Protein AF-V4N2A8-F1 (afdb_monomer_lite)

Foldseek 3Di:
DAPLVCLVPVLLCVLVPDPDQEDDLLQLLLPLDLSSLVSSLPGPYDPVRLVVLLVLCLVLVLQSSLLSSLLSCLVHVVAPCQVSNVSSVVSLPDPSNLVLLQQLLLQLQQQLLVCLVVVPCPPHQPLVSSSVSSSVSSVVSSVCSVVVPDQPPSNVVSCVRRVVSSQVVQLVNLVVQVQDHSVCSHSVLVSLLSLLSSLVSLVVGDDDPNSVVSVVVSPPPVSNDPSNQFAGSRCSNPDAAADDPVLVVVLVPLLPDAQALSSCVSVLSPLRHHDDDVVSVVSNLVRCVVNVNDHPPCPDLVRLLCCLQSLLSSCSSNVPPSSLVSSVSNCVVCVVVNVCVVPVVSSVSSNSSNND

Radius of gyration: 21.68 Å; chains: 1; bounding box: 53×40×60 Å

pLDDT: mean 93.33, std 5.62, range [62.53, 98.62]

Sequence (356 aa):
NNIDEYCKVELKEYFDGRIESGVTENDFLLCIHKSISAVVSNGLVDEVSYQSIATRAIETCHPILLISCLEVGILKFRDSSVAIIKKLFECISSPKTLDNLRLFCSMAVFVDGELARLQIFKGVPPFYRRLASFAQSALIVKVGLERGVAFDKVEQWAFQQRGLYFFCQSFVDLIEEPRWLPMYLTAEQFINELYGRANNVCQEANTSEVVEYLKKELMLGSRLNLHSFLPGPLEGNSAPVVVPDEISNLLAKHINGEASFESYKVLMNSAPFWKIGDEYLDRAVSLLESAQHKLAAVNDKDSVYQVLNGLAQVACMTRSKKLAASVTILSRLYRDYIDVDSEPENYLAIGFVAGA

Secondary structure (DSSP, 8-state):
--HHHHIIIIIHHHHHT-SS----HHHHHT-SSHHHHHHHHHS---HHHHHHHHHHHHHHT-HHHHHHHHHHHHHH-TTT-HHHHHHHHHHHTSHHHHHHHHHHHHHHHHHHHHHHHTTTTTTS-HHHHHHHHHHHHHHHHHHHHHTT---TTHHHHHIIIIIHHHHHHHHHHTTT-TT--GGG-SHHHHHHHHHHHHHHHHHHSPP-HHHHHHHHHHHGGG-S-GGGGSPPTT-TTPPPEEPPHHHHHHHHHHTTSSSSHHHHHHHHHHTTTEE--HHHHHHHHHHHHHTTTPPTT--SHHHHHHHHHHHHHHHHHHT-HHHHHHHHHHHHHHTTTTTGGG-HHHHHHHHHHHH-

Structure (mmCIF, N/CA/C/O backbone):
data_AF-V4N2A8-F1
#
_entry.id   AF-V4N2A8-F1
#
loop_
_atom_site.group_PDB
_atom_site.id
_atom_site.type_symbol
_atom_site.label_atom_id
_atom_site.label_alt_id
_atom_site.label_comp_id
_atom_site.label_asym_id
_atom_site.label_entity_id
_atom_site.label_seq_id
_atom_site.pdbx_PDB_ins_code
_atom_site.Cartn_x
_atom_site.Cartn_y
_atom_site.Cartn_z
_atom_site.occupancy
_atom_site.B_iso_or_equiv
_atom_site.auth_seq_id
_atom_site.auth_comp_id
_atom_site.auth_asym_id
_atom_site.auth_atom_id
_atom_site.pdbx_PDB_model_num
ATOM 1 N N . ASN A 1 1 ? -2.929 -18.640 -0.122 1.00 75.25 1 ASN A N 1
ATOM 2 C CA . ASN A 1 1 ? -2.853 -17.808 -1.338 1.00 75.25 1 ASN A CA 1
ATOM 3 C C . ASN A 1 1 ? -2.667 -16.349 -0.964 1.00 75.25 1 ASN A C 1
ATOM 5 O O . ASN A 1 1 ? -3.638 -15.655 -0.680 1.00 75.25 1 ASN A O 1
ATOM 9 N N . ASN A 1 2 ? -1.417 -15.899 -0.923 1.00 87.75 2 ASN A N 1
ATOM 10 C CA . AS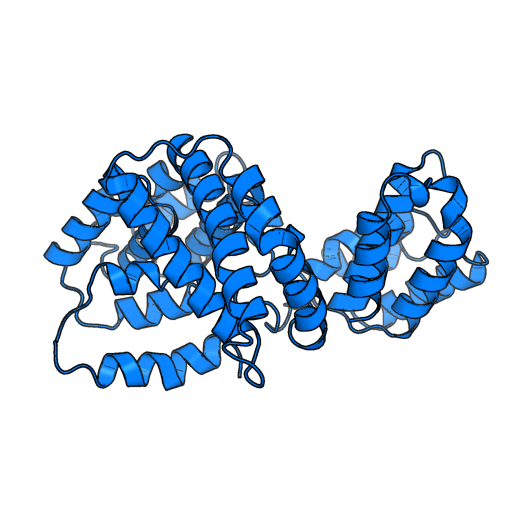N A 1 2 ? -1.047 -14.484 -0.849 1.00 87.75 2 ASN A CA 1
ATOM 11 C C . ASN A 1 2 ? -0.164 -14.119 -2.053 1.00 87.75 2 ASN A C 1
ATOM 13 O O . ASN A 1 2 ? 0.177 -14.992 -2.857 1.00 87.75 2 ASN A O 1
ATOM 17 N N . ILE A 1 3 ? 0.215 -12.844 -2.173 1.00 93.56 3 ILE A N 1
ATOM 18 C CA . ILE A 1 3 ? 1.004 -12.360 -3.311 1.00 93.56 3 ILE A CA 1
ATOM 19 C C . ILE A 1 3 ? 2.343 -13.097 -3.481 1.00 93.56 3 ILE A C 1
ATOM 21 O O . ILE A 1 3 ? 2.761 -13.356 -4.609 1.00 93.56 3 ILE A O 1
ATOM 25 N N . ASP A 1 4 ? 3.002 -13.493 -2.391 1.00 92.06 4 ASP A N 1
ATOM 26 C CA . ASP A 1 4 ? 4.285 -14.199 -2.458 1.00 92.06 4 ASP A CA 1
ATOM 27 C C . ASP A 1 4 ? 4.139 -15.631 -2.974 1.00 92.06 4 ASP A C 1
ATOM 29 O O . ASP A 1 4 ? 4.973 -16.097 -3.752 1.00 92.06 4 ASP A O 1
ATOM 33 N N . GLU A 1 5 ? 3.088 -16.336 -2.557 1.00 92.50 5 GLU A N 1
ATOM 34 C CA . GLU A 1 5 ? 2.758 -17.672 -3.058 1.00 92.50 5 GLU A CA 1
ATOM 35 C C . GLU A 1 5 ? 2.394 -17.625 -4.547 1.00 92.50 5 GLU A C 1
ATOM 37 O O . GLU A 1 5 ? 2.954 -18.386 -5.337 1.00 92.50 5 GLU A O 1
ATOM 42 N N . TYR A 1 6 ? 1.558 -16.657 -4.943 1.00 95.06 6 TYR A N 1
ATOM 43 C CA . TYR A 1 6 ? 1.230 -16.393 -6.346 1.00 95.06 6 TYR A CA 1
ATOM 44 C C . TYR A 1 6 ? 2.487 -16.149 -7.192 1.00 95.06 6 TYR A C 1
ATOM 46 O O . TYR A 1 6 ? 2.644 -16.737 -8.260 1.00 95.06 6 TYR A O 1
ATOM 54 N N . CYS A 1 7 ? 3.424 -15.326 -6.703 1.00 95.00 7 CYS A N 1
ATOM 55 C CA . CYS A 1 7 ? 4.661 -15.034 -7.430 1.00 95.00 7 CYS A CA 1
ATOM 56 C C . CYS A 1 7 ? 5.566 -16.268 -7.577 1.00 95.00 7 CYS A C 1
ATOM 58 O O . CYS A 1 7 ? 6.215 -16.433 -8.608 1.00 95.00 7 CYS A O 1
ATOM 60 N N . LYS A 1 8 ? 5.626 -17.135 -6.558 1.00 93.44 8 LYS A N 1
ATOM 61 C CA . LYS A 1 8 ? 6.488 -18.331 -6.557 1.00 93.44 8 LYS A CA 1
ATOM 62 C C . LYS A 1 8 ? 5.975 -19.455 -7.452 1.00 93.44 8 LYS A C 1
ATOM 64 O O . LYS A 1 8 ? 6.793 -20.250 -7.915 1.00 93.44 8 LYS A O 1
ATOM 69 N N . VAL A 1 9 ? 4.660 -19.532 -7.647 1.00 93.50 9 VAL A N 1
ATOM 70 C CA . VAL A 1 9 ? 3.998 -20.620 -8.374 1.00 93.50 9 VAL A CA 1
ATOM 71 C C . VAL A 1 9 ? 3.406 -20.084 -9.675 1.00 93.50 9 VAL A C 1
ATOM 73 O O . VAL A 1 9 ? 4.054 -20.157 -10.713 1.00 93.50 9 VAL A O 1
ATOM 76 N N . GLU A 1 10 ? 2.227 -19.468 -9.611 1.00 95.00 10 GLU A N 1
ATOM 77 C CA . GLU A 1 10 ? 1.408 -19.126 -10.781 1.00 95.00 10 GLU A CA 1
ATOM 78 C C . GLU A 1 10 ? 2.087 -18.130 -11.727 1.00 95.00 10 GLU A C 1
ATOM 80 O O . GLU A 1 10 ? 2.149 -18.352 -12.936 1.00 95.00 10 GLU A O 1
ATOM 85 N N . LEU A 1 11 ? 2.631 -17.032 -11.192 1.00 93.94 11 LEU A N 1
ATOM 86 C CA . LEU A 1 11 ? 3.272 -16.016 -12.027 1.00 93.94 11 LEU A CA 1
ATOM 87 C C . LEU A 1 11 ? 4.544 -16.558 -12.679 1.00 93.94 11 LEU A C 1
ATOM 89 O O . LEU A 1 11 ? 4.815 -16.278 -13.846 1.00 93.94 11 LEU A O 1
ATOM 93 N N . LYS A 1 12 ? 5.325 -17.332 -11.922 1.00 92.44 12 LYS A N 1
ATOM 94 C CA . LYS A 1 12 ? 6.546 -17.948 -12.428 1.00 92.44 12 LYS A CA 1
ATOM 95 C C . LYS A 1 12 ? 6.229 -18.936 -13.549 1.00 92.44 12 LYS A C 1
ATOM 97 O O . LYS A 1 12 ? 6.832 -18.837 -14.610 1.00 92.44 12 LYS A O 1
ATOM 102 N N . GLU A 1 13 ? 5.253 -19.820 -13.351 1.00 92.50 13 GLU A N 1
ATOM 103 C CA . GLU A 1 13 ? 4.788 -20.758 -14.381 1.00 92.50 13 GLU A CA 1
ATOM 104 C C . GLU A 1 13 ? 4.312 -20.033 -15.643 1.00 92.50 13 GLU A C 1
ATOM 106 O O . GLU A 1 13 ? 4.626 -20.453 -16.757 1.00 92.50 13 GLU A O 1
ATOM 111 N N . TYR A 1 14 ? 3.608 -18.909 -15.485 1.00 90.94 14 TYR A N 1
ATOM 112 C CA . TYR A 1 14 ? 3.185 -18.085 -16.610 1.00 90.94 14 TYR A CA 1
ATOM 113 C C . TYR A 1 14 ? 4.369 -17.535 -17.418 1.00 90.94 14 TYR A C 1
ATOM 115 O O . TYR A 1 14 ? 4.335 -17.600 -18.647 1.00 90.94 14 TYR A O 1
ATOM 123 N N . PHE A 1 15 ? 5.417 -17.021 -16.765 1.00 89.25 15 PHE A N 1
ATOM 124 C CA . PHE A 1 15 ? 6.614 -16.534 -17.462 1.00 89.25 15 PHE A CA 1
ATOM 125 C C . PHE A 1 15 ? 7.446 -17.670 -18.070 1.00 89.25 15 PHE A C 1
ATOM 127 O O . PHE A 1 15 ? 7.874 -17.546 -19.217 1.00 89.25 15 PHE A O 1
ATOM 134 N N . ASP A 1 16 ? 7.625 -18.780 -17.348 1.00 87.00 16 ASP A N 1
ATOM 135 C CA . ASP A 1 16 ? 8.366 -19.960 -17.815 1.00 87.00 16 ASP A CA 1
ATOM 136 C C . ASP A 1 16 ? 7.675 -20.627 -19.024 1.00 87.00 16 ASP A C 1
ATOM 138 O O . ASP A 1 16 ? 8.335 -21.227 -19.872 1.00 87.00 16 ASP A O 1
ATOM 142 N N . GLY A 1 17 ? 6.347 -20.505 -19.129 1.00 85.38 17 GLY A N 1
ATOM 143 C CA . GLY A 1 17 ? 5.536 -21.055 -20.216 1.00 85.38 17 GLY A CA 1
ATOM 144 C C . GLY A 1 17 ? 5.421 -20.182 -21.474 1.00 85.38 17 GLY A C 1
ATOM 145 O O . GLY A 1 17 ? 4.757 -20.593 -22.431 1.00 85.38 17 GLY A O 1
ATOM 146 N N . ARG A 1 18 ? 6.015 -18.980 -21.510 1.00 85.00 18 ARG A N 1
ATOM 147 C CA . ARG A 1 18 ? 5.926 -18.093 -22.684 1.00 85.00 18 ARG A CA 1
ATOM 148 C C . ARG A 1 18 ? 6.747 -18.629 -23.857 1.00 85.00 18 ARG A C 1
ATOM 150 O O . ARG A 1 18 ? 7.919 -18.958 -23.726 1.00 85.00 18 ARG A O 1
ATOM 157 N N . ILE A 1 19 ? 6.120 -18.649 -25.035 1.00 70.88 19 ILE A N 1
ATOM 158 C CA . ILE A 1 19 ? 6.769 -19.037 -26.299 1.00 70.88 19 ILE A CA 1
ATOM 159 C C . ILE A 1 19 ? 7.791 -17.972 -26.730 1.00 70.88 19 ILE A C 1
ATOM 161 O O . ILE A 1 19 ? 8.849 -18.303 -27.262 1.00 70.88 19 ILE A O 1
ATOM 165 N N . GLU A 1 20 ? 7.481 -16.694 -26.500 1.00 71.75 20 GLU A N 1
ATOM 166 C CA . GLU A 1 20 ? 8.387 -15.582 -26.781 1.00 71.75 20 GLU A CA 1
ATOM 167 C C . GLU A 1 20 ? 9.389 -15.406 -25.636 1.00 71.75 20 GLU A C 1
ATOM 169 O O . GLU A 1 20 ? 9.024 -15.146 -24.489 1.00 71.75 20 GLU A O 1
ATOM 174 N N . SER A 1 21 ? 10.672 -15.536 -25.964 1.00 62.53 21 SER A N 1
ATOM 175 C CA . SER A 1 21 ? 11.780 -15.374 -25.030 1.00 62.53 21 SER A CA 1
ATOM 176 C C . SER A 1 21 ? 12.120 -13.890 -24.867 1.00 62.53 21 SER A C 1
ATOM 178 O O . SER A 1 21 ? 13.055 -13.390 -25.491 1.00 62.53 21 SER A O 1
ATOM 180 N N . GLY A 1 22 ? 11.340 -13.159 -24.077 1.00 73.50 22 GLY A N 1
ATOM 181 C CA . GLY A 1 22 ? 11.624 -11.755 -23.806 1.00 73.50 22 GLY A CA 1
ATOM 182 C C . GLY A 1 22 ? 10.676 -11.139 -22.792 1.00 73.50 22 GLY A C 1
ATOM 183 O O . GLY A 1 22 ? 9.508 -11.513 -22.693 1.00 73.50 22 GLY A O 1
ATOM 184 N N . VAL A 1 23 ? 11.199 -10.179 -22.037 1.00 82.06 23 VAL A N 1
ATOM 185 C CA . VAL A 1 23 ? 10.396 -9.329 -21.162 1.00 82.06 23 VAL A CA 1
ATOM 186 C C . VAL A 1 23 ? 10.053 -8.048 -21.909 1.00 82.06 23 VAL A C 1
ATOM 188 O O . VAL A 1 23 ? 10.912 -7.392 -22.494 1.00 82.06 23 VAL A O 1
ATOM 191 N N . THR A 1 24 ? 8.778 -7.696 -21.883 1.00 90.19 24 THR A N 1
ATOM 192 C CA . THR A 1 24 ? 8.228 -6.492 -22.497 1.00 90.19 24 THR A CA 1
ATOM 193 C C . THR A 1 24 ? 8.027 -5.404 -21.451 1.00 90.19 24 THR A C 1
ATOM 195 O O . THR A 1 24 ? 7.947 -5.663 -20.255 1.00 90.19 24 THR A O 1
ATOM 198 N N . GLU A 1 25 ? 7.845 -4.165 -21.893 1.00 93.19 25 GLU A N 1
ATOM 199 C CA . GLU A 1 25 ? 7.464 -3.067 -20.999 1.00 93.19 25 GLU A CA 1
ATOM 200 C C . GLU A 1 25 ? 6.156 -3.338 -20.232 1.00 93.19 25 GLU A C 1
ATOM 202 O O . GLU A 1 25 ? 6.013 -2.906 -19.091 1.00 93.19 25 GLU A O 1
ATOM 207 N N . ASN A 1 26 ? 5.218 -4.102 -20.808 1.00 93.44 26 ASN A N 1
ATOM 208 C CA . ASN A 1 26 ? 3.985 -4.478 -20.112 1.00 93.44 26 ASN A CA 1
ATOM 209 C C . ASN A 1 26 ? 4.264 -5.349 -18.882 1.00 93.44 26 ASN A C 1
ATOM 211 O O . ASN A 1 26 ? 3.543 -5.247 -17.896 1.00 93.44 26 ASN A O 1
ATOM 215 N N . ASP A 1 27 ? 5.326 -6.152 -18.905 1.00 94.75 27 ASP A N 1
ATOM 216 C CA . ASP A 1 27 ? 5.718 -6.964 -17.754 1.00 94.75 27 ASP A CA 1
ATOM 217 C C . ASP A 1 27 ? 6.227 -6.091 -16.602 1.00 94.75 27 ASP A C 1
ATOM 219 O O . ASP A 1 27 ? 5.959 -6.384 -15.442 1.00 94.75 27 ASP A O 1
ATOM 223 N N . PHE A 1 28 ? 6.874 -4.964 -16.915 1.00 97.44 28 PHE A N 1
ATOM 224 C CA . PHE A 1 28 ? 7.266 -3.959 -15.925 1.00 97.44 28 PHE A CA 1
ATOM 225 C C . PHE A 1 28 ? 6.051 -3.205 -15.358 1.00 97.44 28 PHE A C 1
ATOM 227 O O . PHE A 1 28 ? 6.035 -2.864 -14.178 1.00 97.44 28 PHE A O 1
ATOM 234 N N . LEU A 1 29 ? 4.993 -2.991 -16.149 1.00 97.31 29 LEU A N 1
ATOM 235 C CA . LEU A 1 29 ? 3.741 -2.395 -15.654 1.00 97.31 29 LEU A CA 1
ATOM 236 C C . LEU A 1 29 ? 2.993 -3.301 -14.661 1.00 97.31 29 LEU A C 1
ATOM 238 O O . LEU A 1 29 ? 2.232 -2.794 -13.839 1.00 97.31 29 LEU A O 1
ATOM 242 N N . LEU A 1 30 ? 3.221 -4.620 -14.702 1.00 95.75 30 LEU A N 1
ATOM 243 C CA . LEU A 1 30 ? 2.662 -5.570 -13.732 1.00 95.75 30 LEU A CA 1
ATOM 244 C C . LEU A 1 30 ? 3.343 -5.494 -12.359 1.00 95.75 30 LEU A C 1
ATOM 246 O O . LEU A 1 30 ? 2.788 -5.998 -11.383 1.00 95.75 30 LEU A O 1
ATOM 250 N N . CYS A 1 31 ? 4.524 -4.877 -12.259 1.00 96.88 31 CYS A N 1
ATOM 251 C CA . CYS A 1 31 ? 5.350 -4.827 -11.052 1.00 96.88 31 CYS A CA 1
ATOM 252 C C . CYS A 1 31 ? 4.796 -3.875 -9.976 1.00 96.88 31 CYS A C 1
ATOM 254 O O . CYS A 1 31 ? 5.445 -2.916 -9.553 1.00 96.88 31 CYS A O 1
ATOM 256 N N . ILE A 1 32 ? 3.591 -4.155 -9.488 1.00 95.62 32 ILE A N 1
ATOM 257 C CA . ILE A 1 32 ? 2.938 -3.439 -8.382 1.00 95.62 32 ILE A CA 1
ATOM 258 C C . ILE A 1 32 ? 3.508 -3.863 -7.018 1.00 95.62 32 ILE A C 1
ATOM 260 O O . ILE A 1 32 ? 3.368 -3.133 -6.045 1.00 95.62 32 ILE A O 1
ATOM 264 N N . HIS A 1 33 ? 4.222 -4.989 -6.959 1.00 96.25 33 HIS A N 1
ATOM 265 C CA . HIS A 1 33 ? 4.858 -5.517 -5.753 1.00 96.25 33 HIS A CA 1
ATOM 266 C C . HIS A 1 33 ? 6.267 -6.048 -6.056 1.00 96.25 33 HIS A C 1
ATOM 268 O O . HIS A 1 33 ? 6.509 -6.575 -7.146 1.00 96.25 33 HIS A O 1
ATOM 274 N N . LYS A 1 34 ? 7.186 -5.967 -5.083 1.00 94.38 34 LYS A N 1
ATOM 275 C CA . LYS A 1 34 ? 8.601 -6.347 -5.261 1.00 94.38 34 LYS A CA 1
ATOM 276 C C . LYS A 1 34 ? 8.794 -7.795 -5.729 1.00 94.38 34 LYS A C 1
ATOM 278 O O . LYS A 1 34 ? 9.659 -8.066 -6.559 1.00 94.38 34 LYS A O 1
ATOM 283 N N . SER A 1 35 ? 7.958 -8.725 -5.255 1.00 95.38 35 SER A N 1
ATOM 284 C CA . SER A 1 35 ? 8.048 -10.143 -5.640 1.00 95.38 35 SER A CA 1
ATOM 285 C C . SER A 1 35 ? 7.729 -10.356 -7.126 1.00 95.38 35 SER A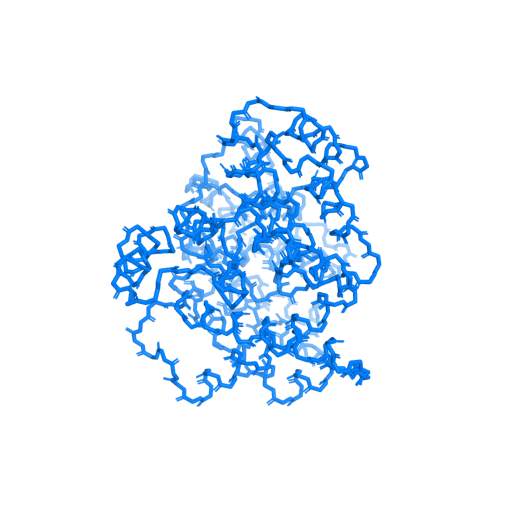 C 1
ATOM 287 O O . SER A 1 35 ? 8.282 -11.266 -7.737 1.00 95.38 35 SER A O 1
ATOM 289 N N . ILE A 1 36 ? 6.913 -9.487 -7.736 1.00 96.94 36 ILE A N 1
ATOM 290 C CA . ILE A 1 36 ? 6.647 -9.511 -9.183 1.00 96.94 36 ILE A CA 1
ATOM 291 C C . ILE A 1 36 ? 7.898 -9.055 -9.937 1.00 96.94 36 ILE A C 1
ATOM 293 O O . ILE A 1 36 ? 8.338 -9.743 -10.856 1.00 96.94 36 ILE A O 1
ATOM 297 N N . SER A 1 37 ? 8.531 -7.960 -9.503 1.00 96.31 37 SER A N 1
ATOM 298 C CA . SER A 1 37 ? 9.797 -7.487 -10.080 1.00 96.31 37 SER A CA 1
ATOM 299 C C . SER A 1 37 ? 10.903 -8.532 -10.000 1.00 96.31 37 SER A C 1
ATOM 301 O O . SER A 1 37 ? 11.670 -8.681 -10.948 1.00 96.31 37 SER A O 1
ATOM 303 N N . ALA A 1 38 ? 10.964 -9.301 -8.910 1.00 95.25 38 ALA A N 1
ATOM 304 C CA . ALA A 1 38 ? 11.901 -10.410 -8.780 1.00 95.25 38 ALA A CA 1
ATOM 305 C C . ALA A 1 38 ? 11.664 -11.487 -9.853 1.00 95.25 38 ALA A C 1
ATOM 307 O O . ALA A 1 38 ? 12.613 -11.888 -10.530 1.00 95.25 38 ALA A O 1
ATOM 308 N N . VAL A 1 39 ? 10.410 -11.906 -10.072 1.00 94.94 39 VAL A N 1
ATOM 309 C CA . VAL A 1 39 ? 10.059 -12.864 -11.138 1.00 94.94 39 VAL A CA 1
ATOM 310 C C . VAL A 1 39 ? 10.424 -12.305 -12.515 1.00 94.94 39 VAL A C 1
ATOM 312 O O . VAL A 1 39 ? 11.103 -12.982 -13.284 1.00 94.94 39 VAL A O 1
ATOM 315 N N . VAL A 1 40 ? 10.066 -11.049 -12.795 1.00 94.31 40 VAL A N 1
ATOM 316 C CA . VAL A 1 40 ? 10.398 -10.370 -14.058 1.00 94.31 40 VAL A CA 1
ATOM 317 C C . VAL A 1 40 ? 11.916 -10.291 -14.273 1.00 94.31 40 VAL A C 1
ATOM 319 O O . VAL A 1 40 ? 12.397 -10.561 -15.372 1.00 94.31 40 VAL A O 1
ATOM 322 N N . SER A 1 41 ? 12.694 -9.992 -13.229 1.00 93.00 41 SER A N 1
ATOM 323 C CA . SER A 1 41 ? 14.159 -9.884 -13.315 1.00 93.00 41 SER A CA 1
ATOM 324 C C . SER A 1 41 ? 14.847 -11.219 -13.633 1.00 93.00 41 SER A C 1
ATOM 326 O O . SER A 1 41 ? 15.846 -11.243 -14.358 1.00 93.00 41 SER A O 1
ATOM 328 N N . ASN A 1 42 ? 14.278 -12.329 -13.151 1.00 89.69 42 ASN A N 1
ATOM 329 C CA . ASN A 1 42 ? 14.765 -13.680 -13.431 1.00 89.69 42 ASN A CA 1
ATOM 330 C C . ASN A 1 42 ? 14.496 -14.114 -14.879 1.00 89.69 42 ASN A C 1
ATOM 332 O O . ASN A 1 42 ? 15.169 -15.015 -15.378 1.00 89.69 42 ASN A O 1
ATOM 336 N N . GLY A 1 43 ? 13.547 -13.468 -15.563 1.00 83.31 43 GLY A N 1
ATOM 337 C CA . GLY A 1 43 ? 13.282 -13.695 -16.978 1.00 83.31 43 GLY A CA 1
ATOM 338 C C . GLY A 1 43 ? 14.435 -13.253 -17.888 1.00 83.31 43 GLY A C 1
ATOM 339 O O . GLY A 1 43 ? 15.425 -12.642 -17.465 1.00 83.31 43 GLY A O 1
ATOM 340 N N . LEU A 1 44 ? 14.295 -13.527 -19.187 1.00 80.38 44 LEU A N 1
ATOM 341 C CA . LEU A 1 44 ? 15.236 -13.088 -20.224 1.00 80.38 44 LEU A CA 1
ATOM 342 C C . LEU A 1 44 ? 15.067 -11.588 -20.521 1.00 80.38 44 LEU A C 1
ATOM 344 O O . LEU A 1 44 ? 14.523 -11.183 -21.542 1.00 80.38 44 LEU A O 1
ATOM 348 N N . VAL A 1 45 ? 15.527 -10.765 -19.580 1.00 84.56 45 VAL A N 1
ATOM 349 C CA . VAL A 1 45 ? 15.728 -9.318 -19.743 1.00 84.56 45 VAL A CA 1
ATOM 350 C C . VAL A 1 45 ? 17.172 -9.087 -20.178 1.00 84.56 45 VAL A C 1
ATOM 352 O O . VAL A 1 45 ? 18.076 -9.344 -19.375 1.00 84.56 45 VAL A O 1
ATOM 355 N N . ASP A 1 46 ? 17.402 -8.627 -21.405 1.00 90.50 46 ASP A N 1
ATOM 356 C CA . ASP A 1 46 ? 18.712 -8.134 -21.833 1.00 90.50 46 ASP A CA 1
ATOM 357 C C . ASP A 1 46 ? 18.903 -6.660 -21.435 1.00 90.50 46 ASP A C 1
ATOM 359 O O . ASP A 1 46 ? 17.941 -5.911 -21.241 1.00 90.50 46 ASP A O 1
ATOM 363 N N . GLU A 1 47 ? 20.159 -6.242 -21.283 1.00 94.50 47 GLU A N 1
ATOM 364 C CA . GLU A 1 47 ? 20.481 -4.905 -20.780 1.00 94.50 47 GLU A CA 1
ATOM 365 C C . GLU A 1 47 ? 20.065 -3.784 -21.746 1.00 94.50 47 GLU A C 1
ATOM 367 O O . GLU A 1 47 ? 19.689 -2.705 -21.293 1.00 94.50 47 GLU A O 1
ATOM 372 N N . VAL A 1 48 ? 20.065 -4.031 -23.060 1.00 94.25 48 VAL A N 1
ATOM 373 C CA . VAL A 1 48 ? 19.675 -3.026 -24.062 1.00 94.25 48 VAL A CA 1
ATOM 374 C C . VAL A 1 48 ? 18.176 -2.751 -23.968 1.00 94.25 48 VAL A C 1
ATOM 376 O O . VAL A 1 48 ? 17.763 -1.590 -23.884 1.00 94.25 48 VAL A O 1
ATOM 379 N N . SER A 1 49 ? 17.361 -3.805 -23.907 1.00 93.25 49 SER A N 1
ATOM 380 C CA . SER A 1 49 ? 15.916 -3.691 -23.695 1.00 93.25 49 SER A CA 1
ATOM 381 C C . SER A 1 49 ? 15.602 -3.020 -22.358 1.00 93.25 49 SER A C 1
ATOM 383 O O . SER A 1 49 ? 14.786 -2.098 -22.312 1.00 93.25 49 SER A O 1
ATOM 385 N N . TYR A 1 50 ? 16.295 -3.406 -21.280 1.00 96.62 50 TYR A N 1
ATOM 386 C CA . TYR A 1 50 ? 16.161 -2.753 -19.976 1.00 96.62 50 TYR A CA 1
ATOM 387 C C . TYR A 1 50 ? 16.467 -1.250 -20.046 1.00 96.62 50 TYR A C 1
ATOM 389 O O . TYR A 1 50 ? 15.656 -0.442 -19.597 1.00 96.62 50 TYR A O 1
ATOM 397 N N . GLN A 1 51 ? 17.598 -0.856 -20.639 1.00 97.19 51 GLN A N 1
ATOM 398 C CA . GLN A 1 51 ? 17.979 0.553 -20.757 1.00 97.19 51 GLN A CA 1
ATOM 399 C C . GLN A 1 51 ? 16.989 1.355 -21.607 1.00 97.19 51 GLN A C 1
ATOM 401 O O . GLN A 1 51 ? 16.723 2.519 -21.297 1.00 97.19 51 GLN A O 1
ATOM 406 N N . SER A 1 52 ? 16.401 0.743 -22.640 1.00 96.50 52 SER A N 1
ATOM 407 C CA . SER A 1 52 ? 15.351 1.370 -23.446 1.00 96.50 52 SER A CA 1
ATOM 408 C C . SER A 1 52 ? 14.093 1.653 -22.618 1.00 96.50 52 SER A C 1
ATOM 410 O O . SER A 1 52 ? 13.601 2.785 -22.614 1.00 96.50 52 SER A O 1
ATOM 412 N N . ILE A 1 53 ? 13.615 0.663 -21.857 1.00 97.00 53 ILE A N 1
ATOM 413 C CA . ILE A 1 53 ? 12.433 0.805 -20.992 1.00 97.00 53 ILE A CA 1
ATOM 414 C C . ILE A 1 53 ? 12.707 1.816 -19.870 1.00 97.00 53 ILE A C 1
ATOM 416 O O . ILE A 1 53 ? 11.892 2.704 -19.620 1.00 97.00 53 ILE A O 1
ATOM 420 N N . ALA A 1 54 ? 13.876 1.741 -19.231 1.00 98.12 54 ALA A N 1
ATOM 421 C CA . ALA A 1 54 ? 14.276 2.661 -18.171 1.00 98.12 54 ALA A CA 1
ATOM 422 C C . ALA A 1 54 ? 14.386 4.111 -18.673 1.00 98.12 54 ALA A C 1
ATOM 424 O O . ALA A 1 54 ? 13.928 5.031 -17.994 1.00 98.12 54 ALA A O 1
ATOM 425 N N . THR A 1 55 ? 14.918 4.326 -19.881 1.00 97.94 55 THR A N 1
ATOM 426 C CA . THR A 1 55 ? 14.942 5.652 -20.519 1.00 97.94 55 THR A CA 1
ATOM 427 C C . THR A 1 55 ? 13.526 6.193 -20.699 1.00 97.94 55 THR A C 1
ATOM 429 O O . THR A 1 55 ? 13.242 7.319 -20.291 1.00 97.94 55 THR A O 1
ATOM 432 N N . ARG A 1 56 ? 12.596 5.372 -21.204 1.00 96.56 56 ARG A N 1
ATOM 433 C CA . ARG A 1 56 ? 11.196 5.788 -21.354 1.00 96.56 56 ARG A CA 1
ATOM 434 C C . ARG A 1 56 ? 10.526 6.077 -20.010 1.00 96.56 56 ARG A C 1
ATOM 436 O O . ARG A 1 56 ? 9.769 7.044 -19.896 1.00 96.56 56 ARG A O 1
ATOM 443 N N . ALA A 1 57 ? 10.810 5.279 -18.981 1.00 97.62 57 ALA A N 1
ATOM 444 C CA . ALA A 1 57 ? 10.311 5.506 -17.626 1.00 97.62 57 ALA A CA 1
ATOM 445 C C . ALA A 1 57 ? 10.754 6.878 -17.087 1.00 97.62 57 ALA A C 1
ATOM 447 O O . ALA A 1 57 ? 9.940 7.608 -16.523 1.00 97.62 57 ALA A O 1
ATOM 448 N N . ILE A 1 58 ? 12.016 7.253 -17.321 1.00 98.19 58 ILE A N 1
ATOM 449 C CA . ILE A 1 58 ? 12.589 8.556 -16.951 1.00 98.19 58 ILE A CA 1
ATOM 450 C C . ILE A 1 58 ? 11.909 9.697 -17.722 1.00 98.19 58 ILE A C 1
ATOM 452 O O . ILE A 1 58 ? 11.455 10.664 -17.110 1.00 98.19 58 ILE A O 1
ATOM 456 N N . GLU A 1 59 ? 11.790 9.586 -19.047 1.00 96.31 59 GLU A N 1
ATOM 457 C CA . GLU A 1 59 ? 11.190 10.620 -19.908 1.00 96.31 59 GLU A CA 1
ATOM 458 C C . GLU A 1 59 ? 9.725 10.904 -19.542 1.00 96.31 59 GLU A C 1
ATOM 460 O O . GLU A 1 59 ? 9.291 12.056 -19.390 1.00 96.31 59 GLU A O 1
ATOM 465 N N . THR A 1 60 ? 8.951 9.837 -19.354 1.00 95.75 60 THR A N 1
ATOM 466 C CA . THR A 1 60 ? 7.524 9.921 -19.019 1.00 95.75 60 THR A CA 1
ATOM 467 C C . THR A 1 60 ? 7.287 10.225 -17.541 1.00 95.75 60 THR A C 1
ATOM 469 O O . THR A 1 60 ? 6.245 10.787 -17.204 1.00 95.75 60 THR A O 1
ATOM 472 N N . CYS A 1 61 ? 8.257 9.925 -16.670 1.00 97.06 61 CYS A N 1
ATOM 473 C CA . CYS A 1 61 ? 8.098 9.884 -15.214 1.00 97.06 61 CYS A CA 1
ATOM 474 C C . CYS A 1 61 ? 6.931 8.973 -14.791 1.00 97.06 61 CYS A C 1
ATOM 476 O O . CYS A 1 61 ? 6.156 9.306 -13.892 1.00 97.06 61 CYS A O 1
ATOM 478 N N . HIS A 1 62 ? 6.753 7.844 -15.483 1.00 97.56 62 HIS A N 1
ATOM 479 C CA . HIS A 1 62 ? 5.684 6.900 -15.180 1.00 97.56 62 HIS A CA 1
ATOM 480 C C . HIS A 1 62 ? 5.985 6.165 -13.862 1.00 97.56 62 HIS A C 1
ATOM 482 O O . HIS A 1 62 ? 6.936 5.384 -13.816 1.00 97.56 62 HIS A O 1
ATOM 488 N N . PRO A 1 63 ? 5.162 6.306 -12.807 1.00 97.31 63 PRO A N 1
ATOM 489 C CA . PRO A 1 63 ? 5.529 5.876 -11.456 1.00 97.31 63 PRO A CA 1
ATOM 490 C C . PRO A 1 63 ? 5.812 4.375 -11.338 1.00 97.31 63 PRO A C 1
ATOM 492 O O . PRO A 1 63 ? 6.827 3.995 -10.762 1.00 97.31 63 PRO A O 1
ATOM 495 N N . ILE A 1 64 ? 4.967 3.524 -11.938 1.00 98.19 64 ILE A N 1
ATOM 496 C CA . ILE A 1 64 ? 5.170 2.066 -11.890 1.00 98.19 64 ILE A CA 1
ATOM 497 C C . ILE A 1 64 ? 6.417 1.641 -12.669 1.00 98.19 64 ILE A C 1
ATOM 499 O O . ILE A 1 64 ? 7.251 0.939 -12.111 1.00 98.19 64 ILE A O 1
ATOM 503 N N . LEU A 1 65 ? 6.604 2.131 -13.902 1.00 98.25 65 LEU A N 1
ATOM 504 C CA . LEU A 1 65 ? 7.823 1.868 -14.670 1.00 98.25 65 LEU A CA 1
ATOM 505 C C . LEU A 1 65 ? 9.092 2.331 -13.943 1.00 98.25 65 LEU A C 1
ATOM 507 O O . LEU A 1 65 ? 10.084 1.606 -13.957 1.00 98.25 65 LEU A O 1
ATOM 511 N N . LEU A 1 66 ? 9.071 3.502 -13.294 1.00 98.62 66 LEU A N 1
ATOM 512 C CA . LEU A 1 66 ? 10.214 4.014 -12.533 1.00 98.62 66 LEU A CA 1
ATOM 513 C C . LEU A 1 66 ? 10.635 3.036 -11.430 1.00 98.62 66 LEU A C 1
ATOM 515 O O . LEU A 1 66 ? 11.797 2.627 -11.397 1.00 98.62 66 LEU A O 1
ATOM 519 N N . ILE A 1 67 ? 9.702 2.627 -10.560 1.00 98.50 67 ILE A N 1
ATOM 520 C CA . ILE A 1 67 ? 10.028 1.710 -9.459 1.00 98.50 67 ILE A CA 1
ATOM 521 C C . ILE A 1 67 ? 10.371 0.308 -9.965 1.00 98.50 67 ILE A C 1
ATOM 523 O O . ILE A 1 67 ? 11.328 -0.293 -9.485 1.00 98.50 67 ILE A O 1
ATOM 527 N N . SER A 1 68 ? 9.667 -0.194 -10.984 1.00 98.25 68 SER A N 1
ATOM 528 C CA . SER A 1 68 ? 9.930 -1.524 -11.535 1.00 98.25 68 SER A CA 1
ATOM 529 C C . SER A 1 68 ? 11.298 -1.597 -12.207 1.00 98.25 68 SER A C 1
ATOM 531 O O . SER A 1 68 ? 12.022 -2.573 -12.033 1.00 98.25 68 SER A O 1
ATOM 533 N N . CYS A 1 69 ? 11.686 -0.551 -12.950 1.00 98.50 69 CYS A N 1
ATOM 534 C CA . CYS A 1 69 ? 13.009 -0.484 -13.562 1.00 98.50 69 CYS A CA 1
ATOM 535 C C . CYS A 1 69 ? 14.090 -0.346 -12.494 1.00 98.50 69 CYS A C 1
ATOM 537 O O . CYS A 1 69 ? 15.136 -0.972 -12.618 1.00 98.50 69 CYS A O 1
ATOM 539 N N . LEU A 1 70 ? 13.842 0.418 -11.428 1.00 98.56 70 LEU A N 1
ATOM 540 C CA . LEU A 1 70 ? 14.787 0.527 -10.322 1.00 98.56 70 LEU A CA 1
ATOM 541 C C . LEU A 1 70 ? 15.018 -0.833 -9.654 1.00 98.56 70 LEU A C 1
ATOM 543 O O . LEU A 1 70 ? 16.164 -1.242 -9.494 1.00 98.56 70 LEU A O 1
ATOM 547 N N . GLU A 1 71 ? 13.953 -1.557 -9.312 1.00 98.38 71 GLU A N 1
ATOM 548 C CA . GLU A 1 71 ? 14.059 -2.871 -8.671 1.00 98.38 71 GLU A CA 1
ATOM 549 C C . GLU A 1 71 ? 14.753 -3.895 -9.578 1.00 98.38 71 GLU A C 1
ATOM 551 O O . GLU A 1 71 ? 15.730 -4.517 -9.163 1.00 98.38 71 GLU A O 1
ATOM 556 N N . VAL A 1 72 ? 14.317 -4.031 -10.836 1.00 97.75 72 VAL A N 1
ATOM 557 C CA . VAL A 1 72 ? 14.952 -4.944 -11.805 1.00 97.75 72 VAL A CA 1
ATOM 558 C C . VAL A 1 72 ? 16.411 -4.550 -12.055 1.00 97.75 72 VAL A C 1
ATOM 560 O O . VAL A 1 72 ? 17.285 -5.417 -12.120 1.00 97.75 72 VAL A O 1
ATOM 563 N N . GLY A 1 73 ? 16.697 -3.250 -12.140 1.00 97.75 73 GLY A N 1
ATOM 564 C CA . GLY A 1 73 ? 18.040 -2.705 -12.283 1.00 97.75 73 GLY A CA 1
ATOM 565 C C . GLY A 1 73 ? 18.952 -3.089 -11.122 1.00 97.75 73 GLY A C 1
ATOM 566 O O . GLY A 1 73 ? 20.058 -3.563 -11.356 1.00 97.75 73 GLY A O 1
ATOM 567 N N . ILE A 1 74 ? 18.489 -2.964 -9.877 1.00 98.00 74 ILE A N 1
ATOM 568 C CA . ILE A 1 74 ? 19.259 -3.374 -8.694 1.00 98.00 74 ILE A CA 1
ATOM 569 C C . ILE A 1 74 ? 19.462 -4.894 -8.646 1.00 98.00 74 ILE A C 1
ATOM 571 O O . ILE A 1 74 ? 20.561 -5.366 -8.341 1.00 98.00 74 ILE A O 1
ATOM 575 N N . LEU A 1 75 ? 18.435 -5.673 -8.985 1.00 96.31 75 LEU A N 1
ATOM 576 C CA . LEU A 1 75 ? 18.519 -7.132 -8.954 1.00 96.31 75 LEU A CA 1
ATOM 577 C C . LEU A 1 75 ? 19.478 -7.681 -10.022 1.00 96.31 75 LEU A C 1
ATOM 579 O O . LEU A 1 75 ? 20.239 -8.609 -9.736 1.00 96.31 75 LEU A O 1
ATOM 583 N N . LYS A 1 76 ? 19.491 -7.092 -11.226 1.00 95.25 76 LYS A N 1
ATOM 584 C CA . LYS A 1 76 ? 20.164 -7.677 -12.397 1.00 95.25 76 LYS A CA 1
ATOM 585 C C . LYS A 1 76 ? 21.327 -6.866 -12.970 1.00 95.25 76 LYS A C 1
ATOM 587 O O . LYS A 1 76 ? 22.303 -7.458 -13.418 1.00 95.25 76 LYS A O 1
ATOM 592 N N . PHE A 1 77 ? 21.251 -5.537 -12.941 1.00 96.81 77 PHE A N 1
ATOM 593 C CA . PHE A 1 77 ? 22.159 -4.632 -13.666 1.00 96.81 77 PHE A CA 1
ATOM 594 C C . PHE A 1 77 ? 22.858 -3.606 -12.758 1.00 96.81 77 PHE A C 1
ATOM 596 O O . PHE A 1 77 ? 23.310 -2.559 -13.223 1.00 96.81 77 PHE A O 1
ATOM 603 N N . ARG A 1 78 ? 22.959 -3.884 -11.451 1.00 95.94 78 ARG A N 1
ATOM 604 C CA . ARG A 1 78 ? 23.493 -2.940 -10.448 1.00 95.94 78 ARG A CA 1
ATOM 605 C C . ARG A 1 78 ? 24.918 -2.463 -10.729 1.00 95.94 78 ARG A C 1
ATOM 607 O O . ARG A 1 78 ? 25.263 -1.362 -10.317 1.00 95.94 78 ARG A O 1
ATOM 614 N N . ASP A 1 79 ? 25.723 -3.280 -11.406 1.00 96.12 79 ASP A N 1
ATOM 615 C CA . ASP A 1 79 ? 27.132 -2.986 -11.685 1.00 96.12 79 ASP A CA 1
ATOM 616 C C . ASP A 1 79 ? 27.331 -2.376 -13.086 1.00 96.12 79 ASP A C 1
ATOM 618 O O . ASP A 1 79 ? 28.244 -1.582 -13.292 1.00 96.12 79 ASP A O 1
ATOM 622 N N . SER A 1 80 ? 26.461 -2.700 -14.047 1.00 96.56 80 SER A N 1
ATOM 623 C CA . SER A 1 80 ? 26.590 -2.291 -15.454 1.00 96.56 80 SER A CA 1
ATOM 624 C C . SER A 1 80 ? 25.747 -1.060 -15.820 1.00 96.56 80 SER A C 1
ATOM 626 O O . SER A 1 80 ? 26.120 -0.289 -16.701 1.00 96.56 80 SER A O 1
ATOM 628 N N . SER A 1 81 ? 24.652 -0.810 -15.092 1.00 97.00 81 SER A N 1
ATOM 629 C CA . SER A 1 81 ? 23.673 0.252 -15.366 1.00 97.00 81 SER A CA 1
ATOM 630 C C . SER A 1 81 ? 23.564 1.287 -14.230 1.00 97.00 81 SER A C 1
ATOM 632 O O . SER A 1 81 ? 22.504 1.866 -13.984 1.00 97.00 81 SER A O 1
ATOM 634 N N . VAL A 1 82 ? 24.673 1.569 -13.537 1.00 97.94 82 VAL A N 1
ATOM 635 C CA . VAL A 1 82 ? 24.727 2.475 -12.368 1.00 97.94 82 VAL A CA 1
ATOM 636 C C . VAL A 1 82 ? 24.068 3.834 -12.637 1.00 97.94 82 VAL A C 1
ATOM 638 O O . VAL A 1 82 ? 23.215 4.273 -11.866 1.00 97.94 82 VAL A O 1
ATOM 641 N N . ALA A 1 83 ? 24.441 4.509 -13.729 1.00 98.12 83 ALA A N 1
ATOM 642 C CA . ALA A 1 83 ? 23.986 5.873 -14.010 1.00 98.12 83 ALA A CA 1
ATOM 643 C C . ALA A 1 83 ? 22.465 5.960 -14.216 1.00 98.12 83 ALA A C 1
ATOM 645 O O . ALA A 1 83 ? 21.815 6.850 -13.666 1.00 98.12 83 ALA A O 1
ATOM 646 N N . ILE A 1 84 ? 21.887 5.017 -14.967 1.00 98.38 84 ILE A N 1
ATOM 647 C CA . ILE A 1 84 ? 20.448 5.013 -15.242 1.00 98.38 84 ILE A CA 1
ATOM 648 C C . ILE A 1 84 ? 19.639 4.621 -14.001 1.00 98.38 84 ILE A C 1
ATOM 650 O O . ILE A 1 84 ? 18.593 5.214 -13.759 1.00 98.38 84 ILE A O 1
ATOM 654 N N . ILE A 1 85 ? 20.148 3.718 -13.153 1.00 98.62 85 ILE A N 1
ATOM 655 C CA . ILE A 1 85 ? 19.497 3.353 -11.883 1.00 98.62 85 ILE A CA 1
ATOM 656 C C . ILE A 1 85 ? 19.451 4.547 -10.923 1.00 98.62 85 ILE A C 1
ATOM 658 O O . ILE A 1 85 ? 18.402 4.832 -10.344 1.00 98.62 85 ILE A O 1
ATOM 662 N N . LYS A 1 86 ? 20.554 5.298 -10.795 1.00 97.94 86 LYS A N 1
ATOM 663 C CA . LYS A 1 86 ? 20.557 6.550 -10.020 1.00 97.94 86 LYS A CA 1
ATOM 664 C C . LYS A 1 86 ? 19.528 7.536 -10.575 1.00 97.94 86 LYS A C 1
ATOM 666 O O . LYS A 1 86 ? 18.763 8.119 -9.810 1.00 97.94 86 LYS A O 1
ATOM 671 N N . LYS A 1 87 ? 19.446 7.662 -11.905 1.00 98.25 87 LYS A N 1
ATOM 672 C CA . LYS A 1 87 ? 18.498 8.577 -12.547 1.00 98.25 87 LYS A CA 1
ATOM 673 C C . LYS A 1 87 ? 17.035 8.185 -12.337 1.00 98.25 87 LYS A C 1
ATOM 675 O O . LYS A 1 87 ? 16.207 9.060 -12.099 1.00 98.25 87 LYS A O 1
ATOM 680 N N . LEU A 1 88 ? 16.724 6.889 -12.381 1.00 98.56 88 LEU A N 1
ATOM 681 C CA . LEU A 1 88 ? 15.396 6.363 -12.052 1.00 98.56 88 LEU A CA 1
ATOM 682 C C . LEU A 1 88 ? 14.974 6.801 -10.645 1.00 98.56 88 LEU A C 1
ATOM 684 O O . LEU A 1 88 ? 13.869 7.311 -10.472 1.00 98.56 88 LEU A O 1
ATOM 688 N N . PHE A 1 89 ? 15.871 6.671 -9.664 1.00 97.00 89 PHE A N 1
ATOM 689 C CA . PHE A 1 89 ? 15.595 7.080 -8.289 1.00 97.00 89 PHE A CA 1
ATOM 690 C C . PHE A 1 89 ? 15.358 8.589 -8.151 1.00 97.00 89 PHE A C 1
ATOM 692 O O . PHE A 1 89 ? 14.388 9.000 -7.520 1.00 97.00 89 PHE A O 1
ATOM 699 N N . GLU A 1 90 ? 16.183 9.425 -8.789 1.00 95.75 90 GLU A N 1
ATOM 700 C CA . GLU A 1 90 ? 15.967 10.881 -8.811 1.00 95.75 90 GLU A CA 1
ATOM 701 C C . GLU A 1 90 ? 14.586 11.252 -9.376 1.00 95.75 90 GLU A C 1
ATOM 703 O O . GLU A 1 90 ? 13.914 12.150 -8.865 1.00 95.75 90 GLU A O 1
ATOM 708 N N . CYS A 1 91 ? 14.147 10.554 -10.428 1.00 97.50 91 CYS A N 1
ATOM 709 C CA . CYS A 1 91 ? 12.852 10.785 -11.055 1.00 97.50 91 CYS A CA 1
ATOM 710 C C . CYS A 1 91 ? 11.675 10.386 -10.160 1.00 97.50 91 CYS A C 1
ATOM 712 O O . CYS A 1 91 ? 10.641 11.050 -10.236 1.00 97.50 91 CYS A O 1
ATOM 714 N N . ILE A 1 92 ? 11.806 9.371 -9.294 1.00 96.19 92 ILE A N 1
ATOM 715 C CA . ILE A 1 92 ? 10.743 8.982 -8.346 1.00 96.19 92 ILE A CA 1
ATOM 716 C C . ILE A 1 92 ? 10.319 10.186 -7.495 1.00 96.19 92 ILE A C 1
ATOM 718 O O . ILE A 1 92 ? 9.129 10.447 -7.352 1.00 96.19 92 ILE A O 1
ATOM 722 N N . SER A 1 93 ? 11.277 10.983 -7.020 1.00 88.56 93 SER A N 1
ATOM 723 C CA . SER A 1 93 ? 11.020 12.164 -6.186 1.00 88.56 93 SER A CA 1
ATOM 724 C C . SER A 1 93 ? 10.578 13.417 -6.954 1.00 88.56 93 SER A C 1
ATOM 726 O O . SER A 1 93 ? 10.426 14.479 -6.348 1.00 88.56 93 SER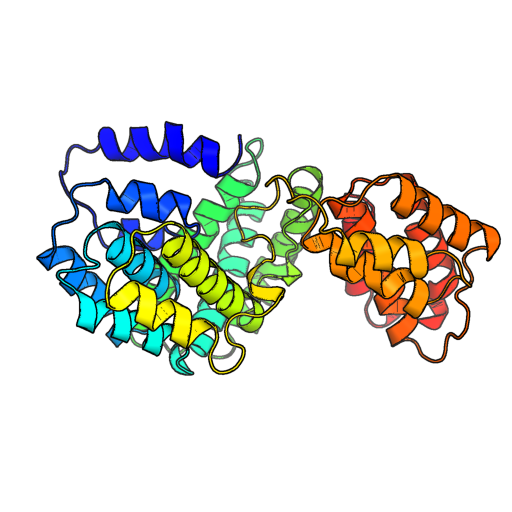 A O 1
ATOM 728 N N . SER A 1 94 ? 10.426 13.355 -8.279 1.00 94.12 94 SER A N 1
ATOM 729 C CA . SER A 1 94 ? 10.119 14.549 -9.070 1.00 94.12 94 SER A CA 1
ATOM 730 C C . SER A 1 94 ? 8.661 15.010 -8.883 1.00 94.12 94 SER A C 1
ATOM 732 O O . SER A 1 94 ? 7.767 14.170 -8.751 1.00 94.12 94 SER A O 1
ATOM 734 N N . PRO A 1 95 ? 8.369 16.326 -8.957 1.00 93.44 95 PRO A N 1
ATOM 735 C CA . PRO A 1 95 ? 6.990 16.826 -8.928 1.00 93.44 95 PRO A CA 1
ATOM 736 C C . PRO A 1 95 ? 6.103 16.202 -10.014 1.00 93.44 95 PRO A C 1
ATOM 738 O O . PRO A 1 95 ? 4.949 15.871 -9.763 1.00 93.44 95 PRO A O 1
ATOM 741 N N . LYS A 1 96 ? 6.675 15.954 -11.201 1.00 94.31 96 LYS A N 1
ATOM 742 C CA . LYS A 1 96 ? 5.983 15.298 -12.318 1.00 94.31 96 LYS A CA 1
ATOM 743 C C . LYS A 1 96 ? 5.533 13.878 -11.958 1.00 94.31 96 LYS A C 1
ATOM 745 O O . LYS A 1 96 ? 4.435 13.475 -12.325 1.00 94.31 96 LYS A O 1
ATOM 750 N N . THR A 1 97 ? 6.350 13.125 -11.221 1.00 96.00 97 THR A N 1
ATOM 751 C CA . THR A 1 97 ? 5.972 11.785 -10.746 1.00 96.00 97 THR A CA 1
ATOM 752 C C . THR A 1 97 ? 4.813 11.849 -9.758 1.00 96.00 97 THR A C 1
ATOM 754 O O . THR A 1 97 ? 3.927 11.003 -9.828 1.00 96.00 97 THR A O 1
ATOM 757 N N . LEU A 1 98 ? 4.769 12.859 -8.883 1.00 93.06 98 LEU A N 1
ATOM 758 C CA . LEU A 1 98 ? 3.653 13.041 -7.950 1.00 93.06 98 LEU A CA 1
ATOM 759 C C . LEU A 1 98 ? 2.331 13.318 -8.686 1.00 93.06 98 LEU A C 1
ATOM 761 O O . LEU A 1 98 ? 1.311 12.712 -8.364 1.00 93.06 98 LEU A O 1
ATOM 765 N N . ASP A 1 99 ? 2.349 14.160 -9.721 1.00 92.62 99 ASP A N 1
ATOM 766 C CA . ASP A 1 99 ? 1.165 14.400 -10.557 1.00 92.62 99 ASP A CA 1
ATOM 767 C C . ASP A 1 99 ? 0.742 13.138 -11.327 1.00 92.62 99 ASP A C 1
ATOM 769 O O . ASP A 1 99 ? -0.441 12.793 -11.387 1.00 92.62 99 ASP A O 1
ATOM 773 N N . ASN A 1 100 ? 1.706 12.377 -11.846 1.00 95.38 100 ASN A N 1
ATOM 774 C CA . ASN A 1 100 ? 1.426 11.098 -12.498 1.00 95.38 100 ASN A CA 1
ATOM 775 C C . ASN A 1 100 ? 0.890 10.040 -11.514 1.00 95.38 100 ASN A C 1
ATOM 777 O O . ASN A 1 100 ? 0.088 9.191 -11.906 1.00 95.38 100 ASN A O 1
ATOM 781 N N . LEU A 1 101 ? 1.290 10.088 -10.238 1.00 96.31 101 LEU A N 1
ATOM 782 C CA . LEU A 1 101 ? 0.744 9.237 -9.179 1.00 96.31 101 LEU A CA 1
ATOM 783 C C . LEU A 1 101 ? -0.717 9.571 -8.871 1.00 96.31 101 LEU A C 1
ATOM 785 O O . LEU A 1 101 ? -1.503 8.650 -8.664 1.00 96.31 101 LEU A O 1
ATOM 789 N N . ARG A 1 102 ? -1.110 10.850 -8.897 1.00 95.06 102 ARG A N 1
ATOM 790 C CA . ARG A 1 102 ? -2.522 11.257 -8.759 1.00 95.06 102 ARG A CA 1
ATOM 791 C C . ARG A 1 102 ? -3.388 10.671 -9.866 1.00 95.06 102 ARG A C 1
ATOM 793 O O . ARG A 1 102 ? -4.435 10.073 -9.600 1.00 95.06 102 ARG A O 1
ATOM 800 N N . LEU A 1 103 ? -2.910 10.766 -11.108 1.00 95.75 103 LEU A N 1
ATOM 801 C CA . LEU A 1 103 ? -3.561 10.139 -12.255 1.00 95.75 103 LEU A CA 1
ATOM 802 C C . LEU A 1 103 ? -3.646 8.615 -12.079 1.00 95.75 103 LEU A C 1
ATOM 804 O O . LEU A 1 103 ? -4.711 8.032 -12.276 1.00 95.75 103 LEU A O 1
ATOM 808 N N . PHE A 1 104 ? -2.555 7.973 -11.662 1.00 97.69 104 PHE A N 1
ATOM 809 C CA . PHE A 1 104 ? -2.515 6.533 -11.416 1.00 97.69 104 PHE A CA 1
ATOM 810 C C . PHE A 1 104 ? -3.509 6.081 -10.342 1.00 97.69 104 PHE A C 1
ATOM 812 O O . PHE A 1 104 ? -4.295 5.173 -10.600 1.00 97.69 104 PHE A O 1
ATOM 819 N N . CYS A 1 105 ? -3.537 6.742 -9.182 1.00 97.75 105 CYS A N 1
ATOM 820 C CA . CYS A 1 105 ? -4.476 6.433 -8.101 1.00 97.75 105 CYS A CA 1
ATOM 821 C C . CYS A 1 105 ? -5.929 6.626 -8.559 1.00 97.75 105 CYS A C 1
ATOM 823 O O . CYS A 1 105 ? -6.778 5.777 -8.298 1.00 97.75 105 CYS A O 1
ATOM 825 N N . SER A 1 106 ? -6.205 7.683 -9.330 1.00 97.38 106 SER A N 1
ATOM 826 C CA . SER A 1 106 ? -7.531 7.921 -9.917 1.00 97.38 106 SER A CA 1
ATOM 827 C C . SER A 1 106 ? -7.947 6.798 -10.867 1.00 97.38 106 SER A C 1
ATOM 829 O O . SER A 1 106 ? -9.071 6.300 -10.807 1.00 97.38 106 SER A O 1
ATOM 831 N N . MET A 1 107 ? -7.038 6.362 -11.743 1.00 97.81 107 MET A N 1
ATOM 832 C CA . MET A 1 107 ? -7.306 5.240 -12.640 1.00 97.81 107 MET A CA 1
ATOM 833 C C . MET A 1 107 ? -7.437 3.922 -11.880 1.00 97.81 107 MET A C 1
ATOM 835 O O . MET A 1 107 ? -8.204 3.070 -12.316 1.00 97.81 107 MET A O 1
ATOM 839 N N . ALA A 1 108 ? -6.732 3.737 -10.762 1.00 98.25 108 ALA A N 1
ATOM 840 C CA . ALA A 1 108 ? -6.899 2.572 -9.896 1.00 98.25 108 ALA A CA 1
ATOM 841 C C . ALA A 1 108 ? -8.308 2.541 -9.298 1.00 98.25 108 ALA A C 1
ATOM 843 O O . ALA A 1 108 ? -9.004 1.551 -9.490 1.00 98.25 108 ALA A O 1
ATOM 844 N N . VAL A 1 109 ? -8.795 3.647 -8.718 1.00 98.38 109 VAL A N 1
ATOM 845 C CA . VAL A 1 109 ? -10.191 3.765 -8.245 1.00 98.38 109 VAL A CA 1
ATOM 846 C C . VAL A 1 109 ? -11.186 3.444 -9.364 1.00 98.38 109 VAL A C 1
ATOM 848 O O . VAL A 1 109 ? -12.131 2.678 -9.165 1.00 98.38 109 VAL A O 1
ATOM 851 N N . PHE A 1 110 ? -10.974 4.010 -10.556 1.00 98.44 110 PHE A N 1
ATOM 852 C CA . PHE A 1 110 ? -11.871 3.801 -11.690 1.00 98.44 110 PHE A CA 1
ATOM 853 C C . PHE A 1 110 ? -11.928 2.336 -12.140 1.00 98.44 110 PHE A C 1
ATOM 855 O O . PHE A 1 110 ? -13.013 1.758 -12.234 1.00 98.44 110 PHE A O 1
ATOM 862 N N . VAL A 1 111 ? -10.770 1.737 -12.422 1.00 98.56 111 VAL A N 1
ATOM 863 C CA . VAL A 1 111 ? -10.680 0.366 -12.935 1.00 98.56 111 VAL A CA 1
ATOM 864 C C . VAL A 1 111 ? -11.155 -0.624 -11.881 1.00 98.56 111 VAL A C 1
ATOM 866 O O . VAL A 1 111 ? -11.977 -1.486 -12.178 1.00 98.56 111 VAL A O 1
ATOM 869 N N . ASP A 1 112 ? -10.675 -0.487 -10.650 1.00 98.44 112 ASP A N 1
ATOM 870 C CA . ASP A 1 112 ? -10.993 -1.390 -9.552 1.00 98.44 112 ASP A CA 1
ATOM 871 C C . ASP A 1 112 ? -12.498 -1.393 -9.240 1.00 98.44 112 ASP A C 1
ATOM 873 O O . ASP A 1 112 ? -13.113 -2.459 -9.133 1.00 98.44 112 ASP A O 1
ATOM 877 N N . GLY A 1 113 ? -13.124 -0.211 -9.227 1.00 98.25 113 GLY A N 1
ATOM 878 C CA . GLY A 1 113 ? -14.570 -0.082 -9.081 1.00 98.25 113 GLY A CA 1
ATOM 879 C C . GLY A 1 113 ? -15.364 -0.628 -10.277 1.00 98.25 113 GLY A C 1
ATOM 880 O O . GLY A 1 113 ? -16.458 -1.158 -10.085 1.00 98.25 113 GLY A O 1
ATOM 881 N N . GLU A 1 114 ? -14.841 -0.567 -11.506 1.00 98.38 114 GLU A N 1
ATOM 882 C CA . GLU A 1 114 ? -15.473 -1.217 -12.666 1.00 98.38 114 GLU A CA 1
ATOM 883 C C . GLU A 1 114 ? -15.378 -2.748 -12.587 1.00 98.38 114 GLU A C 1
ATOM 885 O O . GLU A 1 114 ? -16.376 -3.430 -12.834 1.00 98.38 114 GLU A O 1
ATOM 890 N N . LEU A 1 115 ? -14.228 -3.297 -12.178 1.00 98.31 115 LEU A N 1
ATOM 891 C CA . LEU A 1 115 ? -14.075 -4.737 -11.943 1.00 98.31 115 LEU A CA 1
ATOM 892 C C . LEU A 1 115 ? -15.030 -5.221 -10.845 1.00 98.31 115 LEU A C 1
ATOM 894 O O . LEU A 1 115 ? -15.687 -6.249 -11.018 1.00 98.31 115 LEU A O 1
ATOM 898 N N . ALA A 1 116 ? -15.163 -4.453 -9.757 1.00 97.50 116 ALA A N 1
ATOM 899 C CA . ALA A 1 116 ? -16.107 -4.731 -8.678 1.00 97.50 116 ALA A CA 1
ATOM 900 C C . ALA A 1 116 ? -17.564 -4.711 -9.168 1.00 97.50 116 ALA A C 1
ATOM 902 O O . ALA A 1 116 ? -18.322 -5.649 -8.915 1.00 97.50 116 ALA A O 1
ATOM 903 N N . ARG A 1 117 ? -17.951 -3.687 -9.941 1.00 97.56 117 ARG A N 1
ATOM 904 C CA . ARG A 1 117 ? -19.296 -3.568 -10.531 1.00 97.56 117 ARG A CA 1
ATOM 905 C C . ARG A 1 117 ? -19.640 -4.757 -11.431 1.00 97.56 117 ARG A C 1
ATOM 907 O O . ARG A 1 117 ? -20.777 -5.222 -11.429 1.00 97.56 117 ARG A O 1
ATOM 914 N N . LEU A 1 118 ? -18.667 -5.235 -12.205 1.00 97.62 118 LEU A N 1
ATOM 915 C CA . LEU A 1 118 ? -18.811 -6.390 -13.092 1.00 97.62 118 LEU A CA 1
ATOM 916 C C . LEU A 1 118 ? -18.664 -7.738 -12.366 1.00 97.62 118 LEU A C 1
ATOM 918 O O . LEU A 1 118 ? -18.866 -8.778 -12.988 1.00 97.62 118 LEU A O 1
ATOM 922 N N . GLN A 1 119 ? -18.332 -7.733 -11.070 1.00 95.81 119 GLN A N 1
ATOM 923 C CA . GLN A 1 119 ? -18.034 -8.925 -10.268 1.00 95.81 119 GLN A CA 1
ATOM 924 C C . GLN A 1 119 ? -16.926 -9.807 -10.869 1.00 95.81 119 GLN A C 1
ATOM 926 O O . GLN A 1 119 ? -16.921 -11.029 -10.698 1.00 95.81 119 GLN A O 1
ATOM 931 N N . ILE A 1 120 ? -15.974 -9.196 -11.575 1.00 96.31 120 ILE A N 1
ATOM 932 C CA . ILE A 1 120 ? -14.793 -9.900 -12.081 1.00 96.31 120 ILE A CA 1
ATOM 933 C C . ILE A 1 120 ? -13.914 -10.245 -10.872 1.00 96.31 120 ILE A C 1
ATOM 935 O O . ILE A 1 120 ? -13.748 -9.417 -9.979 1.00 96.31 120 ILE A O 1
ATOM 939 N N . PHE A 1 121 ? -13.369 -11.466 -10.841 1.00 95.56 121 PHE A N 1
ATOM 940 C CA . PHE A 1 121 ? -12.634 -12.041 -9.700 1.00 95.56 121 PHE A CA 1
ATOM 941 C C . PHE A 1 121 ? -13.492 -12.368 -8.463 1.00 95.56 121 PHE A C 1
ATOM 943 O O . PHE A 1 121 ? -12.973 -12.553 -7.366 1.00 95.56 121 PHE A O 1
ATOM 950 N N . LYS A 1 122 ? -14.815 -12.508 -8.615 1.00 94.12 122 LYS A N 1
ATOM 951 C CA . LYS A 1 122 ? -15.659 -13.021 -7.529 1.00 94.12 122 LYS A CA 1
ATOM 952 C C . LYS A 1 122 ? -15.235 -14.437 -7.122 1.00 94.12 122 LYS A C 1
ATOM 954 O O . LYS A 1 122 ? -15.183 -15.334 -7.960 1.00 94.12 122 LYS A O 1
ATOM 959 N N . GLY A 1 123 ? -15.018 -14.641 -5.823 1.00 92.62 123 GLY A N 1
ATOM 960 C CA . GLY A 1 123 ? -14.680 -15.947 -5.249 1.00 92.62 123 GLY A CA 1
ATOM 961 C C . GLY A 1 123 ? -13.197 -16.315 -5.320 1.00 92.62 123 GLY A C 1
ATOM 962 O O . GLY A 1 123 ? -12.851 -17.437 -4.961 1.00 92.62 123 GLY A O 1
ATOM 963 N N . VAL A 1 124 ? -12.332 -15.396 -5.756 1.00 93.38 124 VAL A N 1
ATOM 964 C CA . VAL A 1 124 ? -10.878 -15.518 -5.589 1.00 93.38 124 VAL A CA 1
ATOM 965 C C . VAL A 1 124 ? -10.372 -14.454 -4.607 1.00 93.38 124 VAL A C 1
ATOM 967 O O . VAL A 1 124 ? -11.073 -13.460 -4.400 1.00 93.38 124 VAL A O 1
ATOM 970 N N . PRO A 1 125 ? -9.178 -14.632 -4.010 1.00 94.62 125 PRO A N 1
ATOM 971 C CA . PRO A 1 125 ? -8.628 -13.667 -3.063 1.00 94.62 125 PRO A CA 1
ATOM 972 C C . PRO A 1 125 ? -8.560 -12.229 -3.621 1.00 94.62 125 PRO A C 1
ATOM 974 O O . PRO A 1 125 ? -8.203 -12.050 -4.795 1.00 94.62 125 PRO A O 1
ATOM 977 N N . PRO A 1 126 ? -8.825 -11.197 -2.797 1.00 96.12 126 PRO A N 1
ATOM 978 C CA . PRO A 1 126 ? -8.852 -9.799 -3.228 1.00 96.12 126 PRO A CA 1
ATOM 979 C C . PRO A 1 126 ? -7.610 -9.310 -3.981 1.00 96.12 126 PRO A C 1
ATOM 981 O O . PRO A 1 126 ? -7.740 -8.523 -4.926 1.00 96.12 126 PRO A O 1
ATOM 984 N N . PHE A 1 127 ? -6.410 -9.782 -3.620 1.00 95.94 127 PHE A N 1
ATOM 985 C CA . PHE A 1 127 ? -5.178 -9.358 -4.287 1.00 95.94 127 PHE A CA 1
ATOM 986 C C . PHE A 1 127 ? -5.166 -9.634 -5.801 1.00 95.94 127 PHE A C 1
ATOM 988 O O . PHE A 1 127 ? -4.515 -8.883 -6.520 1.00 95.94 127 PHE A O 1
ATOM 995 N N . TYR A 1 128 ? -5.880 -10.646 -6.323 1.00 96.38 128 TYR A N 1
ATOM 996 C CA . TYR A 1 128 ? -5.948 -10.889 -7.777 1.00 96.38 128 TYR A CA 1
ATOM 997 C C . TYR A 1 128 ? -6.630 -9.731 -8.504 1.00 96.38 128 TYR A C 1
ATOM 999 O O . TYR A 1 128 ? -6.136 -9.231 -9.516 1.00 96.38 128 TYR A O 1
ATOM 1007 N N . ARG A 1 129 ? -7.764 -9.285 -7.955 1.00 97.25 129 ARG A N 1
ATOM 1008 C CA . ARG A 1 129 ? -8.541 -8.164 -8.482 1.00 97.25 129 ARG A CA 1
ATOM 1009 C C . ARG A 1 129 ? -7.733 -6.874 -8.420 1.00 97.25 129 ARG A C 1
ATOM 1011 O O . ARG A 1 129 ? -7.701 -6.146 -9.408 1.00 97.25 129 ARG A O 1
ATOM 1018 N N . ARG A 1 130 ? -7.031 -6.643 -7.303 1.00 97.31 130 ARG A N 1
ATOM 1019 C CA . ARG A 1 130 ? -6.118 -5.503 -7.143 1.00 97.31 130 ARG A CA 1
ATOM 1020 C C . ARG A 1 130 ? -4.939 -5.581 -8.111 1.00 97.31 130 ARG A C 1
ATOM 1022 O O . ARG A 1 130 ? -4.662 -4.620 -8.812 1.00 97.31 130 ARG A O 1
ATOM 1029 N N . LEU A 1 131 ? -4.283 -6.727 -8.258 1.00 97.69 131 LEU A N 1
ATOM 1030 C CA . LEU A 1 131 ? -3.200 -6.878 -9.233 1.00 97.69 131 LEU A CA 1
ATOM 1031 C C . LEU A 1 131 ? -3.675 -6.515 -10.647 1.00 97.69 131 LEU A C 1
ATOM 1033 O O . LEU A 1 131 ? -3.023 -5.721 -11.324 1.00 97.69 131 LEU A O 1
ATOM 1037 N N . ALA A 1 132 ? -4.832 -7.032 -11.065 1.00 97.56 132 ALA A N 1
ATOM 1038 C CA . ALA A 1 132 ? -5.418 -6.710 -12.360 1.00 97.56 132 ALA A CA 1
ATOM 1039 C C . ALA A 1 132 ? -5.787 -5.223 -12.490 1.00 97.56 132 ALA A C 1
ATOM 1041 O O . ALA A 1 132 ? -5.511 -4.620 -13.530 1.00 97.56 132 ALA A O 1
ATOM 1042 N N . SER A 1 133 ? -6.386 -4.618 -11.456 1.00 98.25 133 SER A N 1
ATOM 1043 C CA . SER A 1 133 ? -6.778 -3.209 -11.494 1.00 98.25 133 SER A CA 1
ATOM 1044 C C . SER A 1 133 ? -5.565 -2.292 -11.584 1.00 98.25 133 SER A C 1
ATOM 1046 O O . SER A 1 133 ? -5.478 -1.512 -12.526 1.00 98.25 133 SER A O 1
ATOM 1048 N N . PHE A 1 134 ? -4.577 -2.450 -10.702 1.00 98.38 134 PHE A N 1
ATOM 1049 C CA . PHE A 1 134 ? -3.365 -1.630 -10.699 1.00 98.38 134 PHE A CA 1
ATOM 1050 C C . PHE A 1 134 ? -2.521 -1.813 -11.973 1.00 98.38 134 PHE A C 1
ATOM 1052 O O . PHE A 1 134 ? -2.014 -0.826 -12.510 1.00 98.38 134 PHE A O 1
ATOM 1059 N N . ALA A 1 135 ? -2.416 -3.034 -12.507 1.00 98.00 135 ALA A N 1
ATOM 1060 C CA . ALA A 1 135 ? -1.759 -3.296 -13.790 1.00 98.00 135 ALA A CA 1
ATOM 1061 C C . ALA A 1 135 ? -2.438 -2.562 -14.956 1.00 98.00 135 ALA A C 1
ATOM 1063 O O . ALA A 1 135 ? -1.786 -1.887 -15.758 1.00 98.00 135 ALA A O 1
ATOM 1064 N N . GLN A 1 136 ? -3.765 -2.664 -15.042 1.00 98.19 136 GLN A N 1
ATOM 1065 C CA . GLN A 1 136 ? -4.534 -1.998 -16.086 1.00 98.19 136 GLN A CA 1
ATOM 1066 C C . GLN A 1 136 ? -4.472 -0.472 -15.938 1.00 98.19 136 GLN A C 1
ATOM 1068 O O . GLN A 1 136 ? -4.359 0.241 -16.935 1.00 98.19 136 GLN A O 1
ATOM 1073 N N . SER A 1 137 ? -4.495 0.046 -14.710 1.00 98.31 137 SER A N 1
ATOM 1074 C CA . SER A 1 137 ? -4.312 1.472 -14.441 1.00 98.31 137 SER A CA 1
ATOM 1075 C C . SER A 1 137 ? -2.930 1.949 -14.875 1.00 98.31 137 SER A C 1
ATOM 1077 O O . SER A 1 137 ? -2.841 2.992 -15.516 1.00 98.31 137 SER A O 1
ATOM 1079 N N . ALA A 1 138 ? -1.869 1.175 -14.623 1.00 98.31 138 ALA A N 1
ATOM 1080 C CA . ALA A 1 138 ? -0.524 1.486 -15.108 1.00 98.31 138 ALA A CA 1
ATOM 1081 C C . ALA A 1 138 ? -0.498 1.580 -16.644 1.00 98.31 138 ALA A C 1
ATOM 1083 O O . ALA A 1 138 ? 0.030 2.537 -17.203 1.00 98.31 138 ALA A O 1
ATOM 1084 N N . LEU A 1 139 ? -1.156 0.652 -17.344 1.00 98.00 139 LEU A N 1
ATOM 1085 C CA . LEU A 1 139 ? -1.269 0.709 -18.803 1.00 98.00 139 LEU A CA 1
ATOM 1086 C C . LEU A 1 139 ? -2.034 1.948 -19.299 1.00 98.00 139 LEU A C 1
ATOM 1088 O O . LEU A 1 139 ? -1.592 2.597 -20.249 1.00 98.00 139 LEU A O 1
ATOM 1092 N N . ILE A 1 140 ? -3.156 2.304 -18.664 1.00 96.44 140 ILE A N 1
ATOM 1093 C CA . ILE A 1 140 ? -3.925 3.511 -19.015 1.00 96.44 140 ILE A CA 1
ATOM 1094 C C . ILE A 1 140 ? -3.065 4.765 -18.828 1.00 96.44 140 ILE A C 1
ATOM 1096 O O . ILE A 1 140 ? -3.027 5.616 -19.719 1.00 96.44 140 ILE A O 1
ATOM 1100 N N . VAL A 1 141 ? -2.349 4.865 -17.702 1.00 96.19 141 VAL A N 1
ATOM 1101 C CA . VAL A 1 141 ? -1.453 5.994 -17.422 1.00 96.19 141 VAL A CA 1
ATOM 1102 C C . VAL A 1 141 ? -0.353 6.080 -18.466 1.00 96.19 141 VAL A C 1
ATOM 1104 O O . VAL A 1 141 ? -0.169 7.147 -19.043 1.00 96.19 141 VAL A O 1
ATOM 1107 N N . LYS A 1 142 ? 0.322 4.972 -18.783 1.00 95.94 142 LYS A N 1
ATOM 1108 C CA . LYS A 1 142 ? 1.321 4.927 -19.857 1.00 95.94 142 LYS A CA 1
ATOM 1109 C C . LYS A 1 142 ? 0.782 5.522 -21.155 1.00 95.94 142 LYS A C 1
ATOM 1111 O O . LYS A 1 142 ? 1.369 6.467 -21.677 1.00 95.94 142 LYS A O 1
ATOM 1116 N N . VAL A 1 143 ? -0.343 5.010 -21.653 1.00 95.31 143 VAL A N 1
ATOM 1117 C CA . VAL A 1 143 ? -0.921 5.481 -22.920 1.00 95.31 143 VAL A CA 1
ATOM 1118 C C . VAL A 1 143 ? -1.309 6.960 -22.833 1.00 95.31 143 VAL A C 1
ATOM 1120 O O . VAL A 1 143 ? -1.071 7.713 -23.776 1.00 95.31 143 VAL A O 1
ATOM 1123 N N . GLY A 1 144 ? -1.870 7.401 -21.704 1.00 93.50 144 GLY A N 1
ATOM 1124 C CA . GLY A 1 144 ? -2.214 8.804 -21.473 1.00 93.50 144 GLY A CA 1
ATOM 1125 C C . GLY A 1 144 ? -0.999 9.734 -21.533 1.00 93.50 144 GLY A C 1
ATOM 1126 O O . GLY A 1 144 ? -1.046 10.762 -22.213 1.00 93.50 144 GLY A O 1
ATOM 1127 N N . LEU A 1 145 ? 0.103 9.347 -20.884 1.00 92.69 145 LEU A N 1
ATOM 1128 C CA . LEU A 1 145 ? 1.349 10.116 -20.855 1.00 92.69 145 LEU A CA 1
ATOM 1129 C C . LEU A 1 145 ? 2.032 10.163 -22.227 1.00 92.69 145 LEU A C 1
ATOM 1131 O O . LEU A 1 145 ? 2.461 11.232 -22.653 1.00 92.69 145 LEU A O 1
ATOM 1135 N N . GLU A 1 146 ? 2.084 9.043 -22.951 1.00 91.25 146 GLU A N 1
ATOM 1136 C CA . GLU A 1 146 ? 2.658 8.977 -24.307 1.00 91.25 146 GLU A CA 1
ATOM 1137 C C . GLU A 1 146 ? 1.904 9.856 -25.310 1.00 91.25 146 GLU A C 1
ATOM 1139 O O . GLU A 1 146 ? 2.485 10.391 -26.254 1.00 91.25 146 GLU A O 1
ATOM 1144 N N . ARG A 1 147 ? 0.593 10.014 -25.111 1.00 90.06 147 ARG A N 1
ATOM 1145 C CA . ARG A 1 147 ? -0.266 10.842 -25.962 1.00 90.06 147 ARG A CA 1
ATOM 1146 C C . ARG A 1 147 ? -0.328 12.303 -25.520 1.00 90.06 147 ARG A C 1
ATOM 1148 O O . ARG A 1 147 ? -0.966 13.094 -26.210 1.00 90.06 147 ARG A O 1
ATOM 1155 N N . GLY A 1 148 ? 0.312 12.661 -24.405 1.00 84.88 148 GLY A N 1
ATOM 1156 C CA . GLY A 1 148 ? 0.273 14.015 -23.853 1.00 84.88 148 GLY A CA 1
ATOM 1157 C C . GLY A 1 148 ? -1.139 14.462 -23.470 1.00 84.88 148 GLY A C 1
ATOM 1158 O O . GLY A 1 148 ? -1.471 15.637 -23.620 1.00 84.88 148 GLY A O 1
ATOM 1159 N N . VAL A 1 149 ? -1.994 13.531 -23.033 1.00 82.75 149 VAL A N 1
ATOM 1160 C CA . VAL A 1 149 ? -3.374 13.849 -22.648 1.00 82.75 149 VAL A CA 1
ATOM 1161 C C . VAL A 1 149 ? -3.362 14.599 -21.320 1.00 82.75 149 VAL A C 1
ATOM 1163 O O . VAL A 1 149 ? -2.857 14.097 -20.318 1.00 82.75 149 VAL A O 1
ATOM 1166 N N . ALA A 1 150 ? -3.941 15.799 -21.310 1.00 79.50 150 ALA A N 1
ATOM 1167 C CA . ALA A 1 150 ? -4.205 16.535 -20.082 1.00 79.50 150 ALA A CA 1
ATOM 1168 C C . ALA A 1 150 ? -5.469 15.975 -19.415 1.00 79.50 150 ALA A C 1
ATOM 1170 O O . ALA A 1 150 ? -6.533 15.911 -20.034 1.00 79.50 150 ALA A O 1
ATOM 1171 N N . PHE A 1 151 ? -5.345 15.562 -18.157 1.00 77.75 151 PHE A N 1
ATOM 1172 C CA . PHE A 1 151 ? -6.432 14.969 -17.385 1.00 77.75 151 PHE A CA 1
ATOM 1173 C C . PHE A 1 151 ? -6.923 15.946 -16.314 1.00 77.75 151 PHE A C 1
ATOM 1175 O O . PHE A 1 151 ? -6.630 15.806 -15.126 1.00 77.75 151 PHE A O 1
ATOM 1182 N N . ASP A 1 152 ? -7.681 16.954 -16.740 1.00 80.81 152 ASP A N 1
ATOM 1183 C CA . ASP A 1 152 ? -8.259 17.927 -15.817 1.00 80.81 152 ASP A CA 1
ATOM 1184 C C . ASP A 1 152 ? -9.292 17.256 -14.902 1.00 80.81 152 ASP A C 1
ATOM 1186 O O . ASP A 1 152 ? -10.222 16.594 -15.366 1.00 80.81 152 ASP A O 1
ATOM 1190 N N . LYS A 1 153 ? -9.151 17.459 -13.585 1.00 86.12 153 LYS A N 1
ATOM 1191 C CA . LYS A 1 153 ? -10.086 16.959 -12.555 1.00 86.12 153 LYS A CA 1
ATOM 1192 C C . LYS A 1 153 ? -10.311 15.441 -12.598 1.00 86.12 153 LYS A C 1
ATOM 1194 O O . LYS A 1 153 ? -11.398 14.956 -12.282 1.00 86.12 153 LYS A O 1
ATOM 1199 N N . VAL A 1 154 ? -9.283 14.685 -12.973 1.00 88.38 154 VAL A N 1
ATOM 1200 C CA . VAL A 1 154 ? -9.382 13.230 -13.142 1.00 88.38 154 VAL A CA 1
ATOM 1201 C C . VAL A 1 154 ? -9.772 12.486 -11.873 1.00 88.38 154 VAL A C 1
ATOM 1203 O O . VAL A 1 154 ? -10.552 11.542 -11.951 1.00 88.38 154 VAL A O 1
ATOM 1206 N N . GLU A 1 155 ? -9.303 12.953 -10.716 1.00 88.94 155 GLU A N 1
ATOM 1207 C CA . GLU A 1 155 ? -9.695 12.425 -9.409 1.00 88.94 155 GLU A CA 1
ATOM 1208 C C . GLU A 1 155 ? -11.213 12.535 -9.237 1.00 88.94 155 GLU A C 1
ATOM 1210 O O . GLU A 1 155 ? -11.901 11.528 -9.069 1.00 88.94 155 GLU A O 1
ATOM 1215 N N . GLN A 1 156 ? -11.759 13.748 -9.388 1.00 93.56 156 GLN A N 1
ATOM 1216 C CA . GLN A 1 156 ? -13.196 13.999 -9.275 1.00 93.56 156 GLN A CA 1
ATOM 1217 C C . GLN A 1 156 ? -13.997 13.129 -10.250 1.00 93.56 156 GLN A C 1
ATOM 1219 O O . GLN A 1 156 ? -15.003 12.535 -9.858 1.00 93.56 156 GLN A O 1
ATOM 1224 N N . TRP A 1 157 ? -13.551 13.030 -11.505 1.00 94.69 157 TRP A N 1
ATOM 1225 C CA . TRP A 1 157 ? -14.207 12.192 -12.504 1.00 94.69 157 TRP A CA 1
ATOM 1226 C C . TRP A 1 157 ? -14.196 10.711 -12.101 1.00 94.69 157 TRP A C 1
ATOM 1228 O O . TRP A 1 157 ? -15.251 10.078 -12.088 1.00 94.69 157 TRP A O 1
ATOM 1238 N N . ALA A 1 158 ? -13.041 10.160 -11.720 1.00 94.94 158 ALA A N 1
ATOM 1239 C CA . ALA A 1 158 ? -12.908 8.752 -11.355 1.00 94.94 158 ALA A CA 1
ATOM 1240 C C . ALA A 1 158 ? -13.788 8.390 -10.149 1.00 94.94 158 ALA A C 1
ATOM 1242 O O . ALA A 1 158 ? -14.523 7.396 -10.193 1.00 94.94 158 ALA A O 1
ATOM 1243 N N . PHE A 1 159 ? -13.785 9.235 -9.111 1.00 92.62 159 PHE A N 1
ATOM 1244 C CA . PHE A 1 159 ? -14.635 9.056 -7.934 1.00 92.62 159 PHE A CA 1
ATOM 1245 C C . PHE A 1 159 ? -16.127 9.115 -8.282 1.00 92.62 159 PHE A C 1
ATOM 1247 O O . PHE A 1 159 ? -16.882 8.248 -7.843 1.00 92.62 159 PHE A O 1
ATOM 1254 N N . GLN A 1 160 ? -16.557 10.063 -9.121 1.00 95.44 160 GLN A N 1
ATOM 1255 C CA . GLN A 1 160 ? -17.954 10.151 -9.568 1.00 95.44 160 GLN A CA 1
ATOM 1256 C C . GLN A 1 160 ? -18.389 8.938 -10.393 1.00 95.44 160 GLN A C 1
ATOM 1258 O O . GLN A 1 160 ? -19.538 8.511 -10.302 1.00 95.44 160 GLN A O 1
ATOM 1263 N N . GLN A 1 161 ? -17.490 8.378 -11.206 1.00 96.25 161 GLN A N 1
ATOM 1264 C CA . GLN A 1 161 ? -17.824 7.229 -12.037 1.00 96.25 161 GLN A CA 1
ATOM 1265 C C . GLN A 1 161 ? -17.886 5.933 -11.231 1.00 96.25 161 GLN A C 1
ATOM 1267 O O . GLN A 1 161 ? -18.820 5.151 -11.424 1.00 96.25 161 GLN A O 1
ATOM 1272 N N . ARG A 1 162 ? -16.881 5.655 -10.392 1.00 97.12 162 ARG A N 1
ATOM 1273 C CA . ARG A 1 162 ? -16.682 4.322 -9.790 1.00 97.12 162 ARG A CA 1
ATOM 1274 C C . ARG A 1 162 ? -16.235 4.319 -8.331 1.00 97.12 162 ARG A C 1
ATOM 1276 O O . ARG A 1 162 ? -16.105 3.237 -7.765 1.00 97.12 162 ARG A O 1
ATOM 1283 N N . GLY A 1 163 ? -16.094 5.484 -7.701 1.00 95.69 163 GLY A N 1
ATOM 1284 C CA . GLY A 1 163 ? -15.631 5.610 -6.317 1.00 95.69 163 GLY A CA 1
ATOM 1285 C C . GLY A 1 163 ? -16.453 4.794 -5.319 1.00 95.69 163 GLY A C 1
ATOM 1286 O O . GLY A 1 163 ? -15.879 4.067 -4.517 1.00 95.69 163 GLY A O 1
ATOM 1287 N N . LEU A 1 164 ? -17.788 4.829 -5.411 1.00 94.19 164 LEU A N 1
ATOM 1288 C CA . LEU A 1 164 ? -18.649 4.057 -4.505 1.00 94.19 164 LEU A CA 1
ATOM 1289 C C . LEU A 1 164 ? -18.391 2.544 -4.602 1.00 94.19 164 LEU A C 1
ATOM 1291 O O . LEU A 1 164 ? -18.247 1.880 -3.580 1.00 94.19 164 LEU A O 1
ATOM 1295 N N . TYR A 1 165 ? -18.293 2.003 -5.821 1.00 96.88 165 TYR A N 1
ATOM 1296 C CA . TYR A 1 165 ? -18.008 0.579 -6.028 1.00 96.88 165 TYR A CA 1
ATOM 1297 C C . TYR A 1 165 ? -16.616 0.203 -5.522 1.00 96.88 165 TYR A C 1
ATOM 1299 O O . TYR A 1 165 ? -16.474 -0.824 -4.862 1.00 96.88 165 TYR A O 1
ATOM 1307 N N . PHE A 1 166 ? -15.618 1.052 -5.785 1.00 97.38 166 PHE A N 1
ATOM 1308 C CA . PHE A 1 166 ? -14.263 0.883 -5.267 1.00 97.38 166 PHE A CA 1
ATOM 1309 C C . PHE A 1 166 ? -14.248 0.807 -3.735 1.00 97.38 166 PHE A C 1
ATOM 1311 O O . PHE A 1 166 ? -13.737 -0.165 -3.180 1.00 97.38 166 PHE A O 1
ATOM 1318 N N . PHE A 1 167 ? -14.838 1.788 -3.045 1.00 95.56 167 PHE A N 1
ATOM 1319 C CA . PHE A 1 167 ? -14.825 1.833 -1.583 1.00 95.56 167 PHE A CA 1
ATOM 1320 C C . PHE A 1 167 ? -15.612 0.683 -0.966 1.00 95.56 167 PHE A C 1
ATOM 1322 O O . PHE A 1 167 ? -15.087 -0.003 -0.094 1.00 95.56 167 PHE A O 1
ATOM 1329 N N . CYS A 1 168 ? -16.839 0.420 -1.429 1.00 94.88 168 CYS A N 1
ATOM 1330 C CA . CYS A 1 168 ? -17.641 -0.679 -0.896 1.00 94.88 168 CYS A CA 1
ATOM 1331 C C . CYS A 1 168 ? -16.935 -2.028 -1.065 1.00 94.88 168 CYS A C 1
ATOM 1333 O O . CYS A 1 168 ? -16.881 -2.800 -0.112 1.00 94.88 168 CYS A O 1
ATOM 1335 N N . GLN A 1 169 ? -16.366 -2.301 -2.244 1.00 96.38 169 GLN A N 1
ATOM 1336 C CA . GLN A 1 169 ? -15.624 -3.541 -2.458 1.00 96.38 169 GLN A CA 1
ATOM 1337 C C . GLN A 1 169 ? -14.364 -3.593 -1.591 1.00 96.38 169 GLN A C 1
ATOM 1339 O O . GLN A 1 169 ? -14.111 -4.610 -0.957 1.00 96.38 169 GLN A O 1
ATOM 1344 N N . SER A 1 170 ? -13.610 -2.497 -1.504 1.00 96.44 170 SER A N 1
ATOM 1345 C CA . SER A 1 170 ? -12.391 -2.444 -0.692 1.00 96.44 170 SER A CA 1
ATOM 1346 C C . SER A 1 170 ? -12.669 -2.641 0.799 1.00 96.44 170 SER A C 1
ATOM 1348 O O . SER A 1 170 ? -11.876 -3.285 1.472 1.00 96.44 170 SER A O 1
ATOM 1350 N N . PHE A 1 171 ? -13.798 -2.149 1.320 1.00 96.12 171 PHE A N 1
ATOM 1351 C CA . PHE A 1 171 ? -14.211 -2.415 2.701 1.00 96.12 171 PHE A CA 1
ATOM 1352 C C . PHE A 1 171 ? -14.625 -3.872 2.922 1.00 96.12 171 PHE A C 1
ATOM 1354 O O . PHE A 1 171 ? -14.293 -4.441 3.956 1.00 96.12 171 PHE A O 1
ATOM 1361 N N . VAL A 1 172 ? -15.314 -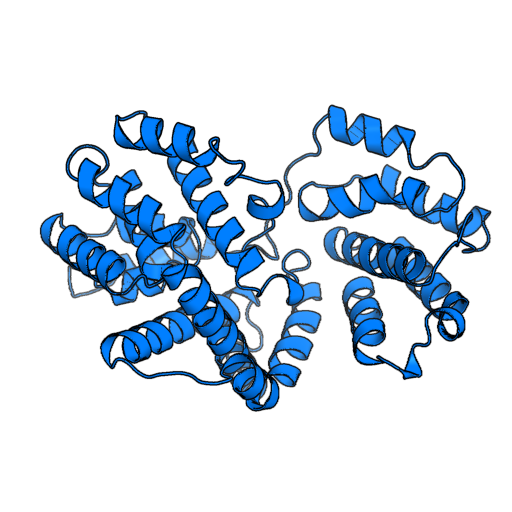4.495 1.960 1.00 95.19 172 VAL A N 1
ATOM 1362 C CA . VAL A 1 172 ? -15.641 -5.931 2.027 1.00 95.19 172 VAL A CA 1
ATOM 1363 C C . VAL A 1 172 ? -14.369 -6.778 2.025 1.00 95.19 172 VAL A C 1
ATOM 1365 O O . VAL A 1 172 ? -14.268 -7.742 2.782 1.00 95.19 172 VAL A O 1
ATOM 1368 N N . ASP A 1 173 ? -13.378 -6.392 1.224 1.00 96.38 173 ASP A N 1
ATOM 1369 C CA . ASP A 1 173 ? -12.110 -7.110 1.117 1.00 96.38 173 ASP A CA 1
ATOM 1370 C C . ASP A 1 173 ? -11.312 -7.118 2.429 1.00 96.38 173 ASP A C 1
ATOM 1372 O O . ASP A 1 173 ? -10.508 -8.029 2.622 1.00 96.38 173 ASP A O 1
ATOM 1376 N N . LEU A 1 174 ? -11.548 -6.175 3.353 1.00 96.69 174 LEU A N 1
ATOM 1377 C CA . LEU A 1 174 ? -10.874 -6.138 4.660 1.00 96.69 174 LEU A CA 1
ATOM 1378 C C . LEU A 1 174 ? -11.136 -7.394 5.503 1.00 96.69 174 LEU A C 1
ATOM 1380 O O . LEU A 1 174 ? -10.295 -7.762 6.320 1.00 96.69 174 LEU A O 1
ATOM 1384 N N . ILE A 1 175 ? -12.249 -8.098 5.267 1.00 94.19 175 ILE A N 1
ATOM 1385 C CA . ILE A 1 175 ? -12.554 -9.370 5.939 1.00 94.19 175 ILE A CA 1
ATOM 1386 C C . ILE A 1 175 ? -11.441 -10.397 5.662 1.00 94.19 175 ILE A C 1
ATOM 1388 O O . ILE A 1 175 ? -10.993 -11.123 6.557 1.00 94.19 175 ILE A O 1
ATOM 1392 N N . GLU A 1 176 ? -10.952 -10.452 4.422 1.00 94.12 176 GLU A N 1
ATOM 1393 C CA . GLU A 1 176 ? -9.880 -11.364 4.008 1.00 94.12 176 GLU A CA 1
ATOM 1394 C C . GLU A 1 176 ? -8.491 -10.720 4.108 1.00 94.12 176 GLU A C 1
ATOM 1396 O O . GLU A 1 176 ? -7.525 -11.391 4.477 1.00 94.12 176 GLU A O 1
ATOM 1401 N N . GLU A 1 177 ? -8.400 -9.420 3.836 1.00 95.12 177 GLU A N 1
ATOM 1402 C CA . GLU A 1 177 ? -7.164 -8.654 3.706 1.00 95.12 177 GLU A CA 1
ATOM 1403 C C . GLU A 1 177 ? -7.171 -7.379 4.579 1.00 95.12 177 GLU A C 1
ATOM 1405 O O . GLU A 1 177 ? -7.178 -6.261 4.060 1.00 95.12 177 GLU A O 1
ATOM 1410 N N . PRO A 1 178 ? -7.134 -7.515 5.918 1.00 95.44 178 PRO A N 1
ATOM 1411 C CA . PRO A 1 178 ? -7.446 -6.435 6.861 1.00 95.44 178 PRO A CA 1
ATOM 1412 C C . PRO A 1 178 ? -6.388 -5.331 6.954 1.00 95.44 178 PRO A C 1
ATOM 1414 O O . PRO A 1 178 ? -6.577 -4.355 7.682 1.00 95.44 178 PRO A O 1
ATOM 1417 N N . ARG A 1 179 ? -5.235 -5.499 6.299 1.00 94.75 179 ARG A N 1
ATOM 1418 C CA . ARG A 1 179 ? -4.094 -4.594 6.464 1.00 94.75 179 ARG A CA 1
ATOM 1419 C C . ARG A 1 179 ? -4.033 -3.496 5.409 1.00 94.75 179 ARG A C 1
ATOM 1421 O O . ARG A 1 179 ? -3.445 -2.458 5.687 1.00 94.75 179 ARG A O 1
ATOM 1428 N N . TRP A 1 180 ? -4.633 -3.687 4.234 1.00 95.38 180 TRP A N 1
ATOM 1429 C CA . TRP A 1 180 ? -4.611 -2.670 3.182 1.00 95.38 180 TRP A CA 1
ATOM 1430 C C . TRP A 1 180 ? -5.925 -1.894 3.146 1.00 95.38 180 TRP A C 1
ATOM 1432 O O . TRP A 1 180 ? -6.948 -2.396 2.687 1.00 95.38 180 TRP A O 1
ATOM 1442 N N . LEU A 1 181 ? -5.893 -0.658 3.638 1.00 94.56 181 LEU A N 1
ATOM 1443 C CA . LEU A 1 181 ? -7.063 0.210 3.681 1.00 94.56 181 LEU A CA 1
ATOM 1444 C C . LEU A 1 181 ? -7.220 0.986 2.362 1.00 94.56 181 LEU A C 1
ATOM 1446 O O . LEU A 1 181 ? -6.221 1.491 1.844 1.00 94.56 181 LEU A O 1
ATOM 1450 N N . PRO A 1 182 ? -8.452 1.206 1.859 1.00 93.81 182 PRO A N 1
ATOM 1451 C CA . PRO A 1 182 ? -8.656 1.986 0.633 1.00 93.81 182 PRO A CA 1
ATOM 1452 C C . PRO A 1 182 ? -8.152 3.432 0.750 1.00 93.81 182 PRO A C 1
ATOM 1454 O O . PRO A 1 182 ? -7.773 4.041 -0.246 1.00 93.81 182 PRO A O 1
ATOM 1457 N N . MET A 1 183 ? -8.075 3.969 1.971 1.00 91.94 183 MET A N 1
ATOM 1458 C CA . MET A 1 183 ? -7.534 5.300 2.266 1.00 91.94 183 MET A CA 1
ATOM 1459 C C . MET A 1 183 ? -6.022 5.410 2.020 1.00 91.94 183 MET A C 1
ATOM 1461 O O . MET A 1 183 ? -5.497 6.518 1.996 1.00 91.94 183 MET A O 1
ATOM 1465 N N . TYR A 1 184 ? -5.310 4.295 1.829 1.00 95.12 184 TYR A N 1
ATOM 1466 C CA . TYR A 1 184 ? -3.894 4.309 1.448 1.00 95.12 184 TYR A CA 1
ATOM 1467 C C . TYR A 1 184 ? -3.685 4.613 -0.040 1.00 95.12 184 TYR A C 1
ATOM 1469 O O . TYR A 1 184 ? -2.555 4.859 -0.459 1.00 95.12 184 TYR A O 1
ATOM 1477 N N . LEU A 1 185 ? -4.749 4.620 -0.852 1.00 96.19 185 LEU A N 1
ATOM 1478 C CA . LEU A 1 185 ? -4.680 4.939 -2.275 1.00 96.19 185 LEU A CA 1
ATOM 1479 C C . LEU A 1 185 ? -4.658 6.459 -2.510 1.00 96.19 185 LEU A C 1
ATOM 1481 O O . LEU A 1 185 ? -5.584 7.038 -3.075 1.00 96.19 185 LEU A O 1
ATOM 1485 N N . THR A 1 186 ? -3.583 7.108 -2.069 1.00 95.19 186 THR A N 1
ATOM 1486 C CA . THR A 1 186 ? -3.297 8.526 -2.330 1.00 95.19 186 THR A CA 1
ATOM 1487 C C . THR A 1 186 ? -1.916 8.675 -2.946 1.00 95.19 186 THR A C 1
ATOM 1489 O O . THR A 1 186 ? -1.050 7.825 -2.740 1.00 95.19 186 THR A O 1
ATOM 1492 N N . ALA A 1 187 ? -1.676 9.758 -3.686 1.00 95.12 187 ALA A N 1
ATOM 1493 C CA . ALA A 1 187 ? -0.372 9.994 -4.301 1.00 95.12 187 ALA A CA 1
ATOM 1494 C C . ALA A 1 187 ? 0.736 10.167 -3.246 1.00 95.12 187 ALA A C 1
ATOM 1496 O O . ALA A 1 187 ? 1.846 9.665 -3.422 1.00 95.12 187 ALA A O 1
ATOM 1497 N N . GLU A 1 188 ? 0.415 10.821 -2.128 1.00 94.38 188 GLU A N 1
ATOM 1498 C CA . GLU A 1 188 ? 1.301 11.046 -0.985 1.00 94.38 188 GLU A CA 1
ATOM 1499 C C . GLU A 1 188 ? 1.681 9.738 -0.288 1.00 94.38 188 GLU A C 1
ATOM 1501 O O . GLU A 1 188 ? 2.826 9.566 0.127 1.00 94.38 188 GLU A O 1
ATOM 1506 N N . GLN A 1 189 ? 0.747 8.793 -0.172 1.00 95.88 189 GLN A N 1
ATOM 1507 C CA . GLN A 1 189 ? 1.069 7.491 0.393 1.00 95.88 189 GLN A CA 1
ATOM 1508 C C . GLN A 1 189 ? 1.786 6.598 -0.620 1.00 95.88 189 GLN A C 1
ATOM 1510 O O . GLN A 1 189 ? 2.733 5.896 -0.265 1.00 95.88 189 GLN A O 1
ATOM 1515 N N . PHE A 1 190 ? 1.405 6.660 -1.894 1.00 95.88 190 PHE A N 1
ATOM 1516 C CA . PHE A 1 190 ? 2.052 5.870 -2.934 1.00 95.88 190 PHE A CA 1
ATOM 1517 C C . PHE A 1 190 ? 3.508 6.265 -3.162 1.00 95.88 190 PHE A C 1
ATOM 1519 O O . PHE A 1 190 ? 4.323 5.400 -3.463 1.00 95.88 190 PHE A O 1
ATOM 1526 N N . ILE A 1 191 ? 3.883 7.536 -2.998 1.00 96.19 191 ILE A N 1
ATOM 1527 C CA . ILE A 1 191 ? 5.302 7.903 -3.071 1.00 96.19 191 ILE A CA 1
ATOM 1528 C C . ILE A 1 191 ? 6.107 7.267 -1.923 1.00 96.19 191 ILE A C 1
ATOM 1530 O O . ILE A 1 191 ? 7.228 6.813 -2.150 1.00 96.19 191 ILE A O 1
ATOM 1534 N N . ASN A 1 192 ? 5.523 7.144 -0.723 1.00 96.50 192 ASN A N 1
ATOM 1535 C CA . ASN A 1 192 ? 6.143 6.421 0.393 1.00 96.50 192 ASN A CA 1
ATOM 1536 C C . ASN A 1 192 ? 6.288 4.925 0.083 1.00 96.50 192 ASN A C 1
ATOM 1538 O O . ASN A 1 192 ? 7.339 4.356 0.364 1.00 96.50 192 ASN A O 1
ATOM 1542 N N . GLU A 1 193 ? 5.283 4.309 -0.546 1.00 96.31 193 GLU A N 1
ATOM 1543 C CA . GLU A 1 193 ? 5.356 2.930 -1.056 1.00 96.31 193 GLU A CA 1
ATOM 1544 C C . GLU A 1 193 ? 6.540 2.760 -2.027 1.00 96.31 193 GLU A C 1
ATOM 1546 O O . GLU A 1 193 ? 7.321 1.817 -1.895 1.00 96.31 193 GLU A O 1
ATOM 1551 N N . LEU A 1 194 ? 6.748 3.699 -2.964 1.00 97.38 194 LEU A N 1
ATOM 1552 C CA . LEU A 1 194 ? 7.885 3.633 -3.894 1.00 97.38 194 LEU A CA 1
ATOM 1553 C C . LEU A 1 194 ? 9.236 3.696 -3.159 1.00 97.38 194 LEU A C 1
ATOM 1555 O O . LEU A 1 194 ? 10.155 2.948 -3.502 1.00 97.38 194 LEU A O 1
ATOM 1559 N N . TYR A 1 195 ? 9.369 4.543 -2.132 1.00 97.25 195 TYR A N 1
ATOM 1560 C CA . TYR A 1 195 ? 10.584 4.588 -1.308 1.00 97.25 195 TYR A CA 1
ATOM 1561 C C . TYR A 1 195 ? 10.775 3.327 -0.464 1.00 97.25 195 TYR A C 1
ATOM 1563 O O . TYR A 1 195 ? 11.898 2.832 -0.366 1.00 97.25 195 TYR A O 1
ATOM 1571 N N . GLY A 1 196 ? 9.700 2.782 0.107 1.00 96.44 196 GLY A N 1
ATOM 1572 C CA . GLY A 1 196 ? 9.723 1.524 0.852 1.00 96.44 196 GLY A CA 1
ATOM 1573 C C . GLY A 1 196 ? 10.204 0.365 -0.014 1.00 96.44 196 GLY A C 1
ATOM 1574 O O . GLY A 1 196 ? 11.117 -0.371 0.362 1.00 96.44 196 GLY A O 1
ATOM 1575 N N . ARG A 1 197 ? 9.675 0.269 -1.235 1.00 97.00 197 ARG A N 1
ATOM 1576 C CA . ARG A 1 197 ? 10.090 -0.707 -2.247 1.00 97.00 197 ARG A CA 1
ATOM 1577 C C . ARG A 1 197 ? 11.553 -0.550 -2.664 1.00 97.00 197 ARG A C 1
ATOM 1579 O O . ARG A 1 197 ? 12.297 -1.533 -2.663 1.00 97.00 197 ARG A O 1
ATOM 1586 N N . ALA A 1 198 ? 12.000 0.680 -2.925 1.00 97.19 198 ALA A N 1
ATOM 1587 C CA . ALA A 1 198 ? 13.404 0.970 -3.216 1.00 97.19 198 ALA A CA 1
ATOM 1588 C C . ALA A 1 198 ? 14.328 0.590 -2.041 1.00 97.19 198 ALA A C 1
ATOM 1590 O O . ALA A 1 198 ? 15.397 0.014 -2.252 1.00 97.19 198 ALA A O 1
ATOM 1591 N N . ASN A 1 199 ? 13.911 0.855 -0.799 1.00 96.69 199 ASN A N 1
ATOM 1592 C CA . ASN A 1 199 ? 14.643 0.422 0.387 1.00 96.69 199 ASN A CA 1
ATOM 1593 C C . ASN A 1 199 ? 14.715 -1.108 0.465 1.00 96.69 199 ASN A C 1
ATOM 1595 O O . ASN A 1 199 ? 15.807 -1.646 0.621 1.00 96.69 199 ASN A O 1
ATOM 1599 N N . ASN A 1 200 ? 13.590 -1.807 0.298 1.00 95.25 200 ASN A N 1
ATOM 1600 C CA . ASN A 1 200 ? 13.523 -3.267 0.387 1.00 95.25 200 ASN A CA 1
ATOM 1601 C C . ASN A 1 200 ? 14.508 -3.943 -0.573 1.00 95.25 200 ASN A C 1
ATOM 1603 O O . ASN A 1 200 ? 15.320 -4.761 -0.140 1.00 95.25 200 ASN A O 1
ATOM 1607 N N . VAL A 1 201 ? 14.513 -3.546 -1.851 1.00 96.44 201 VAL A N 1
ATOM 1608 C CA . VAL A 1 201 ? 15.441 -4.133 -2.830 1.00 96.44 201 VAL A CA 1
ATOM 1609 C C . VAL A 1 201 ? 16.906 -3.813 -2.505 1.00 96.44 201 VAL A C 1
ATOM 1611 O O . VAL A 1 201 ? 17.776 -4.660 -2.687 1.00 96.44 201 VAL A O 1
ATOM 1614 N N . CYS A 1 202 ? 17.202 -2.631 -1.951 1.00 95.81 202 CYS A N 1
ATOM 1615 C CA . CYS A 1 202 ? 18.560 -2.271 -1.533 1.00 95.81 202 CYS A CA 1
ATOM 1616 C C . CYS A 1 202 ? 19.035 -3.041 -0.290 1.00 95.81 202 CYS A C 1
ATOM 1618 O O . CYS A 1 202 ? 20.238 -3.259 -0.138 1.00 95.81 202 CYS A O 1
ATOM 1620 N N . GLN A 1 203 ? 18.133 -3.418 0.623 1.00 94.00 203 GLN A N 1
ATOM 1621 C CA . GLN A 1 203 ? 18.489 -4.230 1.794 1.00 94.00 203 GLN A CA 1
ATOM 1622 C C . GLN A 1 203 ? 18.774 -5.687 1.420 1.00 94.00 203 GLN A C 1
ATOM 1624 O O . GLN A 1 203 ? 19.635 -6.311 2.033 1.00 94.00 203 GLN A O 1
ATOM 1629 N N . GLU A 1 204 ? 18.073 -6.216 0.417 1.00 92.75 204 GLU A N 1
ATOM 1630 C CA . GLU A 1 204 ? 18.209 -7.606 -0.032 1.00 92.75 204 GLU A CA 1
ATOM 1631 C C . GLU A 1 204 ? 19.360 -7.804 -1.038 1.00 92.75 204 GLU A C 1
ATOM 1633 O O . GLU A 1 204 ? 19.907 -8.902 -1.150 1.00 92.75 204 GLU A O 1
ATOM 1638 N N . ALA A 1 205 ? 19.748 -6.757 -1.772 1.00 92.81 205 ALA A N 1
ATOM 1639 C CA . ALA A 1 205 ? 20.811 -6.824 -2.768 1.00 92.81 205 ALA A CA 1
ATOM 1640 C C . ALA A 1 205 ? 22.223 -6.828 -2.155 1.00 92.81 205 ALA A C 1
ATOM 1642 O O . ALA A 1 205 ? 22.500 -6.185 -1.140 1.00 92.81 205 ALA A O 1
ATOM 1643 N N . ASN A 1 206 ? 23.157 -7.492 -2.845 1.00 92.19 206 ASN A N 1
ATOM 1644 C CA . ASN A 1 206 ? 24.584 -7.400 -2.537 1.00 92.19 206 ASN A CA 1
ATOM 1645 C C . ASN A 1 206 ? 25.080 -5.952 -2.662 1.00 92.19 206 ASN A C 1
ATOM 1647 O O . ASN A 1 206 ? 24.663 -5.220 -3.562 1.00 92.19 206 ASN A O 1
ATOM 1651 N N . THR A 1 207 ? 26.024 -5.570 -1.800 1.00 91.88 207 THR A N 1
ATOM 1652 C CA . THR A 1 207 ? 26.646 -4.242 -1.820 1.00 91.88 207 THR A CA 1
ATOM 1653 C C . THR A 1 207 ? 27.275 -3.935 -3.181 1.00 91.88 207 THR A C 1
ATOM 1655 O O . THR A 1 207 ? 28.079 -4.709 -3.698 1.00 91.88 207 THR A O 1
ATOM 1658 N N . SER A 1 208 ? 26.933 -2.772 -3.734 1.00 95.88 208 SER A N 1
ATOM 1659 C CA . SER A 1 208 ? 27.536 -2.178 -4.929 1.00 95.88 208 SER A CA 1
ATOM 1660 C C . SER A 1 208 ? 27.496 -0.651 -4.825 1.00 95.88 208 SER A C 1
ATOM 1662 O O . SER A 1 208 ? 26.837 -0.099 -3.939 1.00 95.88 208 SER A O 1
ATOM 1664 N N . GLU A 1 209 ? 28.175 0.049 -5.740 1.00 96.69 209 GLU A N 1
ATOM 1665 C CA . GLU A 1 209 ? 28.213 1.519 -5.751 1.00 96.69 209 GLU A CA 1
ATOM 1666 C C . GLU A 1 209 ? 26.805 2.135 -5.750 1.00 96.69 209 GLU A C 1
ATOM 1668 O O . GLU A 1 209 ? 26.519 3.066 -4.995 1.00 96.69 209 GLU A O 1
ATOM 1673 N N . VAL A 1 210 ? 25.908 1.607 -6.589 1.00 97.12 210 VAL A N 1
ATOM 1674 C CA . VAL A 1 210 ? 24.548 2.138 -6.698 1.00 97.12 210 VAL A CA 1
ATOM 1675 C C . VAL A 1 210 ? 23.707 1.825 -5.463 1.00 97.12 210 VAL A C 1
ATOM 1677 O O . VAL A 1 210 ? 22.962 2.692 -5.019 1.00 97.12 210 VAL A O 1
ATOM 1680 N N . VAL A 1 211 ? 23.859 0.642 -4.861 1.00 97.31 211 VAL A N 1
ATOM 1681 C CA . VAL A 1 211 ? 23.115 0.261 -3.649 1.00 97.31 211 VAL A CA 1
ATOM 1682 C C . VAL A 1 211 ? 23.495 1.164 -2.475 1.00 97.31 211 VAL A C 1
ATOM 1684 O O . VAL A 1 211 ? 22.613 1.675 -1.787 1.00 97.31 211 VAL A O 1
ATOM 1687 N N . GLU A 1 212 ? 24.789 1.425 -2.273 1.00 96.62 212 GLU A N 1
ATOM 1688 C CA . GLU A 1 212 ? 25.260 2.329 -1.214 1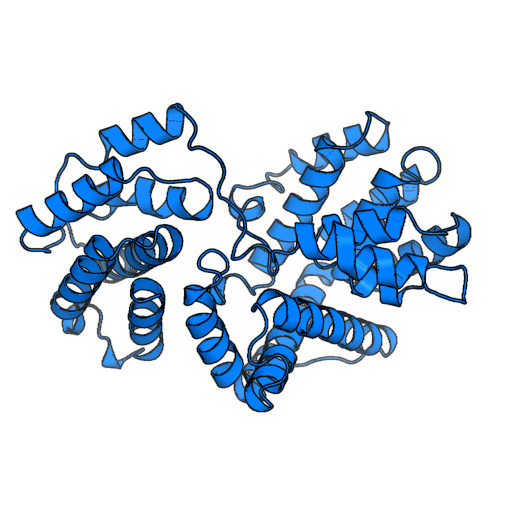.00 96.62 212 GLU A CA 1
ATOM 1689 C C . GLU A 1 212 ? 24.792 3.771 -1.439 1.00 96.62 212 GLU A C 1
ATOM 1691 O O . GLU A 1 212 ? 24.354 4.447 -0.504 1.00 96.62 212 GLU A O 1
ATOM 1696 N N . TYR A 1 213 ? 24.817 4.234 -2.694 1.00 96.12 213 TYR A N 1
ATOM 1697 C CA . TYR A 1 213 ? 24.266 5.536 -3.058 1.00 96.12 213 TYR A CA 1
ATOM 1698 C C . TYR A 1 213 ? 22.775 5.639 -2.703 1.00 96.12 213 TYR A C 1
ATOM 1700 O O . TYR A 1 213 ? 22.378 6.586 -2.026 1.00 96.12 213 TYR A O 1
ATOM 1708 N N . LEU A 1 214 ? 21.959 4.658 -3.100 1.00 95.88 214 LEU A N 1
ATOM 1709 C CA . LEU A 1 214 ? 20.518 4.673 -2.841 1.00 95.88 214 LEU A CA 1
ATOM 1710 C C . LEU A 1 214 ? 20.196 4.590 -1.348 1.00 95.88 214 LEU A C 1
ATOM 1712 O O . LEU A 1 214 ? 19.354 5.348 -0.875 1.00 95.88 214 LEU A O 1
ATOM 1716 N N . LYS A 1 215 ? 20.892 3.737 -0.583 1.00 95.25 215 LYS A N 1
ATOM 1717 C CA . LYS A 1 215 ? 20.735 3.675 0.881 1.00 95.25 215 LYS A CA 1
ATOM 1718 C C . LYS A 1 215 ? 20.994 5.036 1.520 1.00 95.25 215 LYS A C 1
ATOM 1720 O O . LYS A 1 215 ? 20.202 5.487 2.344 1.00 95.25 215 LYS A O 1
ATOM 1725 N N . LYS A 1 216 ? 22.062 5.725 1.110 1.00 94.31 216 LYS A N 1
ATOM 1726 C CA . LYS A 1 216 ? 22.362 7.077 1.595 1.00 94.31 216 LYS A CA 1
ATOM 1727 C C . LYS A 1 216 ? 21.268 8.076 1.207 1.00 94.31 216 LYS A C 1
ATOM 1729 O O . LYS A 1 216 ? 20.816 8.838 2.055 1.00 94.31 216 LYS A O 1
ATOM 1734 N N . GLU A 1 217 ? 20.830 8.064 -0.047 1.00 94.62 217 GLU A N 1
ATOM 1735 C CA . GLU A 1 217 ? 19.811 8.984 -0.560 1.00 94.62 217 GLU A CA 1
ATOM 1736 C C . GLU A 1 217 ? 18.411 8.766 0.029 1.00 94.62 217 GLU A C 1
ATOM 1738 O O . GLU A 1 217 ? 17.652 9.726 0.151 1.00 94.62 217 GLU A O 1
ATOM 1743 N N . LEU A 1 218 ? 18.062 7.534 0.402 1.00 93.81 218 LEU A N 1
ATOM 1744 C CA . LEU A 1 218 ? 16.813 7.208 1.098 1.00 93.81 218 LEU A CA 1
ATOM 1745 C C . LEU A 1 218 ? 16.798 7.758 2.530 1.00 93.81 218 LEU A C 1
ATOM 1747 O O . LEU A 1 218 ? 15.759 8.215 3.008 1.00 93.81 218 LEU A O 1
ATOM 1751 N N . MET A 1 219 ? 17.955 7.743 3.201 1.00 89.94 219 MET A N 1
ATOM 1752 C CA . MET A 1 219 ? 18.119 8.305 4.546 1.00 89.94 219 MET A CA 1
ATOM 1753 C C . MET A 1 219 ? 18.199 9.838 4.535 1.00 89.94 219 MET A C 1
ATOM 1755 O O . MET A 1 219 ? 17.842 10.491 5.517 1.00 89.94 219 MET A O 1
ATOM 1759 N N . LEU A 1 220 ? 18.668 10.431 3.435 1.00 86.19 220 LEU A N 1
ATOM 1760 C CA . LEU A 1 220 ? 18.716 11.880 3.264 1.00 86.19 220 LEU A CA 1
ATOM 1761 C C . LEU A 1 220 ? 17.306 12.467 3.109 1.00 86.19 220 LEU A C 1
ATOM 1763 O O . LEU A 1 220 ? 16.471 11.973 2.354 1.00 86.19 220 LEU A O 1
ATOM 1767 N N . GLY A 1 221 ? 17.046 13.567 3.822 1.00 70.06 221 GLY A N 1
ATOM 1768 C CA . GLY A 1 221 ? 15.797 14.327 3.702 1.00 70.06 221 GLY A CA 1
ATOM 1769 C C . GLY A 1 221 ? 14.545 13.603 4.207 1.00 70.06 221 GLY A C 1
ATOM 1770 O O . GLY A 1 221 ? 13.446 14.004 3.837 1.00 70.06 221 GLY A O 1
ATOM 1771 N N . SER A 1 222 ? 14.697 12.553 5.022 1.00 76.12 222 SER A N 1
ATOM 1772 C CA . SER A 1 222 ? 13.580 11.772 5.578 1.00 76.12 222 SER A CA 1
ATOM 1773 C C . SER A 1 222 ? 12.635 11.197 4.511 1.00 76.12 222 SER A C 1
ATOM 1775 O O . SER A 1 222 ? 11.435 11.062 4.756 1.00 76.12 222 SER A O 1
ATOM 1777 N N . ARG A 1 223 ? 13.166 10.866 3.319 1.00 87.44 223 ARG A N 1
ATOM 1778 C CA . ARG A 1 223 ? 12.393 10.221 2.240 1.00 87.44 223 ARG A CA 1
ATOM 1779 C C . ARG A 1 223 ? 11.838 8.879 2.701 1.00 87.44 223 ARG A C 1
ATOM 1781 O O . ARG A 1 223 ? 10.667 8.593 2.481 1.00 87.44 223 ARG A O 1
ATOM 1788 N N . LEU A 1 224 ? 12.670 8.094 3.384 1.00 92.50 224 LEU A N 1
ATOM 1789 C CA . LEU A 1 224 ? 12.229 6.903 4.090 1.00 92.50 224 LEU A CA 1
ATOM 1790 C C . LEU A 1 224 ? 11.630 7.310 5.441 1.00 92.50 224 LEU A C 1
ATOM 1792 O O . LEU A 1 224 ? 12.341 7.715 6.361 1.00 92.50 224 LEU A O 1
ATOM 1796 N N . ASN A 1 225 ? 10.310 7.213 5.547 1.00 91.81 225 ASN A N 1
ATOM 1797 C CA . ASN A 1 225 ? 9.564 7.501 6.768 1.00 91.81 225 ASN A CA 1
ATOM 1798 C C . ASN A 1 225 ? 8.720 6.284 7.171 1.00 91.81 225 ASN A C 1
ATOM 1800 O O . ASN A 1 225 ? 8.676 5.281 6.462 1.00 91.81 225 ASN A O 1
ATOM 1804 N N . LEU A 1 226 ? 8.041 6.362 8.318 1.00 90.75 226 LEU A N 1
ATOM 1805 C CA . LEU A 1 226 ? 7.275 5.227 8.836 1.00 90.75 226 LEU A CA 1
ATOM 1806 C C . LEU A 1 226 ? 6.190 4.755 7.849 1.00 90.75 226 LEU A C 1
ATOM 1808 O O . LEU A 1 226 ? 5.979 3.557 7.701 1.00 90.75 226 LEU A O 1
ATOM 1812 N N . HIS A 1 227 ? 5.572 5.670 7.099 1.00 93.44 227 HIS A N 1
ATOM 1813 C CA . HIS A 1 227 ? 4.557 5.330 6.105 1.00 93.44 227 HIS A CA 1
ATOM 1814 C C . HIS A 1 227 ? 5.097 4.531 4.914 1.00 93.44 227 HIS A C 1
ATOM 1816 O O . HIS A 1 227 ? 4.311 3.891 4.221 1.00 93.44 227 HIS A O 1
ATOM 1822 N N . SER A 1 228 ? 6.415 4.520 4.686 1.00 95.19 228 SER A N 1
ATOM 1823 C CA . SER A 1 228 ? 7.055 3.664 3.674 1.00 95.19 228 SER A CA 1
ATOM 1824 C C . SER A 1 228 ? 6.991 2.172 4.024 1.00 95.19 228 SER A C 1
ATOM 1826 O O . SER A 1 228 ? 7.316 1.335 3.191 1.00 95.19 228 SER A O 1
ATOM 1828 N N . PHE A 1 229 ? 6.601 1.843 5.258 1.00 93.19 229 PHE A N 1
ATOM 1829 C CA . PHE A 1 229 ? 6.468 0.475 5.763 1.00 93.19 229 PHE A CA 1
ATOM 1830 C C . PHE A 1 229 ? 5.008 0.071 5.999 1.00 93.19 229 PHE A C 1
ATOM 1832 O O . PHE A 1 229 ? 4.750 -0.968 6.611 1.00 93.19 229 PHE A O 1
ATOM 1839 N N . LEU A 1 230 ? 4.050 0.897 5.561 1.00 94.81 230 LEU A N 1
ATOM 1840 C CA . LEU A 1 230 ? 2.659 0.465 5.482 1.00 94.81 230 LEU A CA 1
ATOM 1841 C C . LEU A 1 230 ? 2.537 -0.657 4.440 1.00 9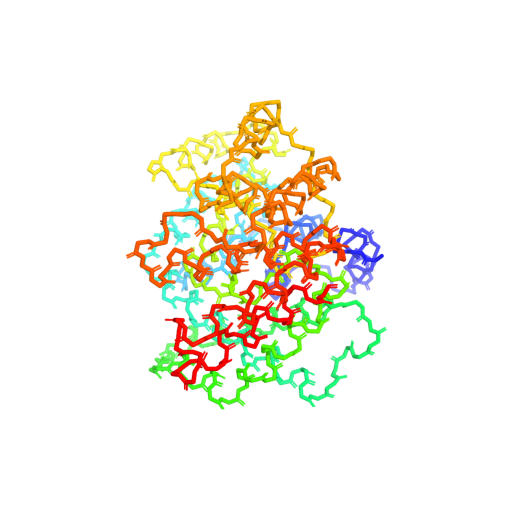4.81 230 LEU A C 1
ATOM 1843 O O . LEU A 1 230 ? 3.311 -0.680 3.487 1.00 94.81 230 LEU A O 1
ATOM 1847 N N . PRO A 1 231 ? 1.582 -1.582 4.613 1.00 94.00 231 PRO A N 1
ATOM 1848 C CA . PRO A 1 231 ? 1.367 -2.655 3.653 1.00 94.00 231 PRO A CA 1
ATOM 1849 C C . PRO A 1 231 ? 0.989 -2.084 2.284 1.00 94.00 231 PRO A C 1
ATOM 1851 O O . PRO A 1 231 ? 0.098 -1.233 2.177 1.00 94.00 231 PRO A O 1
ATOM 1854 N N . GLY A 1 232 ? 1.637 -2.598 1.245 1.00 94.69 232 GLY A N 1
ATOM 1855 C CA . GLY A 1 232 ? 1.349 -2.242 -0.137 1.00 94.69 232 GLY A CA 1
ATOM 1856 C C . GLY A 1 232 ? -0.006 -2.780 -0.631 1.00 94.69 232 GLY A C 1
ATOM 1857 O O . GLY A 1 232 ? -0.646 -3.610 0.026 1.00 94.69 232 GLY A O 1
ATOM 1858 N N . PRO A 1 233 ? -0.452 -2.377 -1.837 1.00 93.75 233 PRO A N 1
ATOM 1859 C CA . PRO A 1 233 ? -1.753 -2.757 -2.400 1.00 93.75 233 PRO A CA 1
ATOM 1860 C C . PRO A 1 233 ? -2.014 -4.252 -2.529 1.00 93.75 233 PRO A C 1
ATOM 1862 O O . PRO A 1 233 ? -3.170 -4.654 -2.595 1.00 93.75 233 PRO A O 1
ATOM 1865 N N . LEU A 1 234 ? -0.975 -5.082 -2.579 1.00 96.56 234 LEU A N 1
ATOM 1866 C CA . LEU A 1 234 ? -1.100 -6.538 -2.702 1.00 96.56 234 LEU A CA 1
ATOM 1867 C C . LEU A 1 234 ? -0.741 -7.273 -1.402 1.00 96.56 234 LEU A C 1
ATOM 1869 O O . LEU A 1 234 ? -0.678 -8.498 -1.382 1.00 96.56 234 LEU A O 1
ATOM 1873 N N . GLU A 1 235 ? -0.511 -6.536 -0.314 1.00 95.06 235 GLU A N 1
ATOM 1874 C CA . GLU A 1 235 ? 0.004 -7.057 0.956 1.00 95.06 235 GLU A CA 1
ATOM 1875 C C . GLU A 1 235 ? -1.057 -7.065 2.068 1.00 95.06 235 GLU A C 1
ATOM 1877 O O . GLU A 1 235 ? -0.730 -7.193 3.251 1.00 95.06 235 GLU A O 1
ATOM 1882 N N . GLY A 1 236 ? -2.342 -6.946 1.727 1.00 93.62 236 GLY A N 1
ATOM 1883 C CA . GLY A 1 236 ? -3.417 -6.805 2.713 1.00 93.62 236 GLY A CA 1
ATOM 1884 C C . GLY A 1 236 ? -3.619 -8.032 3.617 1.00 93.62 236 GLY A C 1
ATOM 1885 O O . GLY A 1 236 ? -4.107 -7.888 4.737 1.00 93.62 236 GLY A O 1
ATOM 1886 N N . ASN A 1 237 ? -3.185 -9.222 3.185 1.00 92.81 237 ASN A N 1
ATOM 1887 C CA . ASN A 1 237 ? -3.121 -10.445 4.002 1.00 92.81 237 ASN A CA 1
ATOM 1888 C C . ASN A 1 237 ? -1.693 -10.850 4.414 1.00 92.81 237 ASN A C 1
ATOM 1890 O O . ASN A 1 237 ? -1.486 -11.963 4.907 1.00 92.81 237 ASN A O 1
ATOM 1894 N N . SER A 1 238 ? -0.699 -9.984 4.204 1.00 90.50 238 SER A N 1
ATOM 1895 C CA . SER A 1 238 ? 0.675 -10.270 4.614 1.00 90.50 238 SER A CA 1
ATOM 1896 C C . SER A 1 238 ? 0.770 -10.396 6.137 1.00 90.50 238 SER A C 1
ATOM 1898 O O . SER A 1 238 ? 0.079 -9.697 6.888 1.00 90.50 238 SER A O 1
ATOM 1900 N N . ALA A 1 239 ? 1.642 -11.282 6.619 1.00 88.12 239 ALA A N 1
ATOM 1901 C CA . ALA A 1 239 ? 1.864 -11.431 8.051 1.00 88.12 239 ALA A CA 1
ATOM 1902 C C . ALA A 1 239 ? 2.602 -10.194 8.602 1.00 88.12 239 ALA A C 1
ATOM 1904 O O . ALA A 1 239 ? 3.646 -9.824 8.060 1.00 88.12 239 ALA A O 1
ATOM 1905 N N . PRO A 1 240 ? 2.096 -9.546 9.667 1.00 90.31 240 PRO A N 1
ATOM 1906 C CA . PRO A 1 240 ? 2.802 -8.435 10.286 1.00 90.31 240 PRO A CA 1
ATOM 1907 C C . PRO A 1 240 ? 4.062 -8.923 11.001 1.00 90.31 240 PRO A C 1
ATOM 1909 O O . PRO A 1 240 ? 4.106 -10.030 11.548 1.00 90.31 240 PRO A O 1
ATOM 1912 N N . VAL A 1 241 ? 5.083 -8.071 11.015 1.00 91.62 241 VAL A N 1
ATOM 1913 C CA . VAL A 1 241 ? 6.343 -8.329 11.718 1.00 91.62 241 VAL A CA 1
ATOM 1914 C C . VAL A 1 241 ? 6.161 -8.220 13.233 1.00 91.62 241 VAL A C 1
ATOM 1916 O O . VAL A 1 241 ? 5.235 -7.574 13.720 1.00 91.62 241 VAL A O 1
ATOM 1919 N N . VAL A 1 242 ? 7.041 -8.867 13.997 1.00 93.56 242 VAL A N 1
ATOM 1920 C CA . VAL A 1 242 ? 7.007 -8.819 15.467 1.00 93.56 242 VAL A CA 1
ATOM 1921 C C . VAL A 1 242 ? 7.253 -7.389 15.952 1.00 93.56 242 VAL A C 1
ATOM 1923 O O . VAL A 1 242 ? 8.063 -6.664 15.375 1.00 93.56 242 VAL A O 1
ATOM 1926 N N . VAL A 1 243 ? 6.540 -6.987 17.006 1.00 92.94 243 VAL A N 1
ATOM 1927 C CA . VAL A 1 243 ? 6.721 -5.679 17.641 1.00 92.94 243 VAL A CA 1
ATOM 1928 C C . VAL A 1 243 ? 8.120 -5.570 18.280 1.00 92.94 243 VAL A C 1
ATOM 1930 O O . VAL A 1 243 ? 8.507 -6.478 19.016 1.00 92.94 243 VAL A O 1
ATOM 1933 N N . PRO A 1 244 ? 8.892 -4.496 18.021 1.00 94.25 244 PRO A N 1
ATOM 1934 C CA . PRO A 1 244 ? 10.166 -4.251 18.698 1.00 94.25 244 PRO A CA 1
ATOM 1935 C C . PRO A 1 244 ? 9.991 -3.995 20.199 1.00 94.25 244 PRO A C 1
ATOM 1937 O O . PRO A 1 244 ? 8.964 -3.452 20.622 1.00 94.25 244 PRO A O 1
ATOM 1940 N N . ASP A 1 245 ? 11.016 -4.308 20.993 1.00 94.38 245 ASP A N 1
ATOM 1941 C CA . ASP A 1 245 ? 10.994 -4.150 22.454 1.00 94.38 245 ASP A CA 1
ATOM 1942 C C . ASP A 1 245 ? 10.716 -2.701 22.875 1.00 94.38 245 ASP A C 1
ATOM 1944 O O . ASP A 1 245 ? 9.974 -2.450 23.826 1.00 94.38 245 ASP A O 1
ATOM 1948 N N . GLU A 1 246 ? 11.251 -1.718 22.150 1.00 94.50 246 GLU A N 1
ATOM 1949 C CA . GLU A 1 246 ? 11.010 -0.301 22.421 1.00 94.50 246 GLU A CA 1
ATOM 1950 C C . GLU A 1 246 ? 9.524 0.055 22.287 1.00 94.50 246 GLU A C 1
ATOM 1952 O O . GLU A 1 246 ? 8.968 0.747 23.142 1.00 94.50 246 GLU A O 1
ATOM 1957 N N . ILE A 1 247 ? 8.861 -0.454 21.245 1.00 93.81 247 ILE A N 1
ATOM 1958 C CA . ILE A 1 247 ? 7.433 -0.215 20.999 1.00 93.81 247 ILE A CA 1
ATOM 1959 C C . ILE A 1 247 ? 6.579 -0.999 21.998 1.00 93.81 247 ILE A C 1
ATOM 1961 O O . ILE A 1 247 ? 5.630 -0.448 22.555 1.00 93.81 247 ILE A O 1
ATOM 1965 N N . SER A 1 248 ? 6.953 -2.243 22.296 1.00 93.19 248 SER A N 1
ATOM 1966 C CA . SER A 1 248 ? 6.328 -3.078 23.327 1.00 93.19 248 SER A CA 1
ATOM 1967 C C . SER A 1 248 ? 6.317 -2.387 24.699 1.00 93.19 248 SER A C 1
ATOM 1969 O O . SER A 1 248 ? 5.273 -2.281 25.353 1.00 93.19 248 SER A O 1
ATOM 1971 N N . ASN A 1 249 ? 7.448 -1.797 25.096 1.00 93.50 249 ASN A N 1
ATOM 1972 C CA . ASN A 1 249 ? 7.567 -1.021 26.331 1.00 93.50 249 ASN A CA 1
ATOM 1973 C C . ASN A 1 249 ? 6.679 0.236 26.322 1.00 93.50 249 ASN A C 1
ATOM 1975 O O . ASN A 1 249 ? 6.066 0.575 27.339 1.00 93.50 249 ASN A O 1
ATOM 1979 N N . LEU A 1 250 ? 6.566 0.926 25.181 1.00 94.12 250 LEU A N 1
ATOM 1980 C CA . LEU A 1 250 ? 5.671 2.078 25.041 1.00 94.12 250 LEU A CA 1
ATOM 1981 C C . LEU A 1 250 ? 4.195 1.673 25.130 1.00 94.12 250 LEU A C 1
ATOM 1983 O O . LEU A 1 250 ? 3.437 2.351 25.827 1.00 94.12 250 LEU A O 1
ATOM 1987 N N . LEU A 1 251 ? 3.795 0.572 24.489 1.00 93.19 251 LEU A N 1
ATOM 1988 C CA . LEU A 1 251 ? 2.439 0.020 24.577 1.00 93.19 251 LEU A CA 1
ATOM 1989 C C . LEU A 1 251 ? 2.093 -0.333 26.026 1.00 93.19 251 LEU A C 1
ATOM 1991 O O . LEU A 1 251 ? 1.061 0.096 26.544 1.00 93.19 251 LEU A O 1
ATOM 1995 N N . ALA A 1 252 ? 2.998 -1.036 26.712 1.00 90.12 252 ALA A N 1
ATOM 1996 C CA . ALA A 1 252 ? 2.825 -1.415 28.108 1.00 90.12 252 ALA A CA 1
ATOM 1997 C C . ALA A 1 252 ? 2.699 -0.204 29.041 1.00 90.12 252 ALA A C 1
ATOM 1999 O O . ALA A 1 252 ? 2.015 -0.305 30.055 1.00 90.12 252 ALA A O 1
ATOM 2000 N N . LYS A 1 253 ? 3.341 0.925 28.716 1.00 90.69 253 LYS A N 1
ATOM 2001 C CA . LYS A 1 253 ? 3.306 2.158 29.514 1.00 90.69 253 LYS A CA 1
ATOM 2002 C C . LYS A 1 253 ? 2.026 2.978 29.314 1.00 90.69 253 LYS A C 1
ATOM 2004 O O . LYS A 1 253 ? 1.508 3.508 30.294 1.00 90.69 253 LYS A O 1
ATOM 2009 N N . HIS A 1 254 ? 1.543 3.127 28.078 1.00 87.44 254 HIS A N 1
ATOM 2010 C CA . HIS A 1 254 ? 0.487 4.103 27.752 1.00 87.44 254 HIS A CA 1
ATOM 2011 C C . HIS A 1 254 ? -0.939 3.576 27.978 1.00 87.44 254 HIS A C 1
ATOM 2013 O O . HIS A 1 254 ? -1.826 4.357 28.327 1.00 87.44 254 HIS A O 1
ATOM 2019 N N . ILE A 1 255 ? -1.159 2.259 27.887 1.00 84.94 255 ILE A N 1
ATOM 2020 C CA . ILE A 1 255 ? -2.478 1.626 28.093 1.00 84.94 255 ILE A CA 1
ATOM 2021 C C . ILE A 1 255 ? -2.698 1.261 29.581 1.00 84.94 255 ILE A C 1
ATOM 2023 O O . ILE A 1 255 ? -3.164 0.173 29.902 1.00 84.94 255 ILE A O 1
ATOM 2027 N N . ASN A 1 256 ? -2.324 2.154 30.505 1.00 76.12 256 ASN A N 1
ATOM 2028 C CA . ASN A 1 256 ? -2.491 1.969 31.961 1.00 76.12 256 ASN A CA 1
ATOM 2029 C C . ASN A 1 256 ? -3.116 3.197 32.669 1.00 76.12 256 ASN A C 1
ATOM 2031 O O . ASN A 1 256 ? -3.146 3.238 33.897 1.00 76.12 256 ASN A O 1
ATOM 2035 N N . GLY A 1 257 ? -3.528 4.224 31.916 1.00 76.88 257 GLY A N 1
ATOM 2036 C CA . GLY A 1 257 ? -4.004 5.511 32.442 1.00 76.88 257 GLY A CA 1
ATOM 2037 C C . GLY A 1 257 ? -5.527 5.660 32.416 1.00 76.88 257 GLY A C 1
ATOM 2038 O O . GLY A 1 257 ? -6.250 4.728 32.743 1.00 76.88 257 GLY A O 1
ATOM 2039 N N . GLU A 1 258 ? -6.008 6.839 32.020 1.00 88.69 258 GLU A N 1
ATOM 2040 C CA . GLU A 1 258 ? -7.422 7.097 31.714 1.00 88.69 258 GLU A CA 1
ATOM 2041 C C . GLU A 1 258 ? -7.704 6.828 30.230 1.00 88.69 258 GLU A C 1
ATOM 2043 O O . GLU A 1 258 ? -6.830 7.018 29.384 1.00 88.69 258 GLU A O 1
ATOM 2048 N N . ALA A 1 259 ? -8.928 6.420 29.887 1.00 91.44 259 ALA A N 1
ATOM 2049 C CA . ALA A 1 259 ? -9.324 6.225 28.493 1.00 91.44 259 ALA A CA 1
ATOM 2050 C C . ALA A 1 259 ? -9.235 7.560 27.738 1.00 91.44 259 ALA A C 1
ATOM 2052 O O . ALA A 1 259 ? -10.095 8.411 27.895 1.00 91.44 259 ALA A O 1
ATOM 2053 N N . SER A 1 260 ? -8.192 7.779 26.943 1.00 91.06 260 SER A N 1
ATOM 2054 C CA . SER A 1 260 ? -7.914 9.064 26.292 1.00 91.06 260 SER A CA 1
ATOM 2055 C C . SER A 1 260 ? -7.185 8.851 24.970 1.00 91.06 260 SER A C 1
ATOM 2057 O O . SER A 1 260 ? -6.618 7.782 24.733 1.00 91.06 260 SER A O 1
ATOM 2059 N N . PHE A 1 261 ? -7.150 9.880 24.121 1.00 91.38 261 PHE A N 1
ATOM 2060 C CA . PHE A 1 261 ? -6.368 9.841 22.884 1.00 91.38 261 PHE A CA 1
ATOM 2061 C C . PHE A 1 261 ? -4.908 9.435 23.136 1.00 91.38 261 PHE A C 1
ATOM 2063 O O . PHE A 1 261 ? -4.413 8.503 22.504 1.00 91.38 261 PHE A O 1
ATOM 2070 N N . GLU A 1 262 ? -4.241 10.061 24.109 1.00 90.75 262 GLU A N 1
ATOM 2071 C CA . GLU A 1 262 ? -2.831 9.785 24.412 1.00 90.75 262 GLU A CA 1
ATOM 2072 C C . GLU A 1 262 ? -2.596 8.351 24.913 1.00 90.75 262 GLU A C 1
ATOM 2074 O O . GLU A 1 262 ? -1.572 7.748 24.588 1.00 90.75 262 GLU A O 1
ATOM 2079 N N . SER A 1 263 ? -3.557 7.753 25.625 1.00 92.00 263 SER A N 1
ATOM 2080 C CA . SER A 1 263 ? -3.461 6.350 26.052 1.00 92.00 263 SER A CA 1
ATOM 2081 C C . SER A 1 263 ? -3.548 5.356 24.894 1.00 92.00 263 SER A C 1
ATOM 2083 O O . SER A 1 263 ? -2.886 4.319 24.932 1.00 92.00 263 SER A O 1
ATOM 2085 N N . TYR A 1 264 ? -4.319 5.667 23.848 1.00 94.75 264 TYR A N 1
ATOM 2086 C CA . TYR A 1 264 ? -4.478 4.786 22.684 1.00 94.75 264 TYR A CA 1
ATOM 2087 C C . TYR A 1 264 ? -3.501 5.086 21.547 1.00 94.75 264 TYR A C 1
ATOM 2089 O O . TYR A 1 264 ? -3.283 4.238 20.685 1.00 94.75 264 TYR A O 1
ATOM 2097 N N . LYS A 1 265 ? -2.876 6.265 21.541 1.00 93.56 265 LYS A N 1
ATOM 2098 C CA . LYS A 1 265 ? -2.020 6.760 20.456 1.00 93.56 265 LYS A CA 1
ATOM 2099 C C . LYS A 1 265 ? -0.940 5.778 20.023 1.00 93.56 265 LYS A C 1
ATOM 2101 O O . LYS A 1 265 ? -0.763 5.553 18.829 1.00 93.56 265 LYS A O 1
ATOM 2106 N N . VAL A 1 266 ? -0.232 5.173 20.978 1.00 94.88 266 VAL A N 1
ATOM 2107 C CA . VAL A 1 266 ? 0.825 4.199 20.662 1.00 94.88 266 VAL A CA 1
ATOM 2108 C C . VAL A 1 266 ? 0.231 2.966 19.987 1.00 94.88 266 VAL A C 1
ATOM 2110 O O . VAL A 1 266 ? 0.759 2.526 18.972 1.00 94.88 266 VAL A O 1
ATOM 2113 N N . LEU A 1 267 ? -0.890 2.447 20.494 1.00 96.44 267 LEU A N 1
ATOM 2114 C CA . LEU A 1 267 ? -1.578 1.291 19.919 1.00 96.44 267 LEU A CA 1
ATOM 2115 C C . LEU A 1 267 ? -2.027 1.565 18.478 1.00 96.44 267 LEU A C 1
ATOM 2117 O O . LEU A 1 267 ? -1.693 0.796 17.578 1.00 96.44 267 LEU A O 1
ATOM 2121 N N . MET A 1 268 ? -2.713 2.690 18.262 1.00 96.00 268 MET A N 1
ATOM 2122 C CA . MET A 1 268 ? -3.240 3.091 16.952 1.00 96.00 268 MET A CA 1
ATOM 2123 C C . MET A 1 268 ? -2.127 3.275 15.915 1.00 96.00 268 MET A C 1
ATOM 2125 O O . MET A 1 268 ? -2.263 2.831 14.781 1.00 96.00 268 MET A O 1
ATOM 2129 N N . ASN A 1 269 ? -0.999 3.864 16.318 1.00 94.81 269 ASN A N 1
ATOM 2130 C CA . ASN A 1 269 ? 0.141 4.085 15.430 1.00 94.81 269 ASN A CA 1
ATOM 2131 C C . ASN A 1 269 ? 1.040 2.851 15.256 1.00 94.81 269 ASN A C 1
ATOM 2133 O O . ASN A 1 269 ? 1.912 2.869 14.395 1.00 94.81 269 ASN A O 1
ATOM 2137 N N . SER A 1 270 ? 0.859 1.792 16.052 1.00 95.25 270 SER A N 1
ATOM 2138 C CA . SER A 1 270 ? 1.682 0.575 15.967 1.00 95.25 270 SER A CA 1
ATOM 2139 C C . SER A 1 270 ? 1.016 -0.536 15.159 1.00 95.25 270 SER A C 1
ATOM 2141 O O . SER A 1 270 ? 1.700 -1.265 14.442 1.00 95.25 270 SER A O 1
ATOM 2143 N N . ALA A 1 271 ? -0.311 -0.666 15.253 1.00 95.31 271 ALA A N 1
ATOM 2144 C CA . ALA A 1 271 ? -1.055 -1.753 14.616 1.00 95.31 271 ALA A CA 1
ATOM 2145 C C . ALA A 1 271 ? -0.873 -1.878 13.088 1.00 95.31 271 ALA A C 1
ATOM 2147 O O . ALA A 1 271 ? -0.810 -3.013 12.615 1.00 95.31 271 ALA A O 1
ATOM 2148 N N . PRO A 1 272 ? -0.716 -0.786 12.308 1.00 94.00 272 PRO A N 1
ATOM 2149 C CA . PRO A 1 272 ? -0.474 -0.910 10.868 1.00 94.00 272 PRO A CA 1
ATOM 2150 C C . PRO A 1 272 ? 0.829 -1.643 10.511 1.00 94.00 272 PRO A C 1
ATOM 2152 O O . PRO A 1 272 ? 0.908 -2.333 9.489 1.00 94.00 272 PRO A O 1
ATOM 2155 N N . PHE A 1 273 ? 1.845 -1.532 11.368 1.00 94.19 273 PHE A N 1
ATOM 2156 C CA . PHE A 1 273 ? 3.209 -1.982 11.084 1.00 94.19 273 PHE A CA 1
ATOM 2157 C C . PHE A 1 273 ? 3.537 -3.327 11.733 1.00 94.19 273 PHE A C 1
ATOM 2159 O O . PHE A 1 273 ? 4.200 -4.166 11.119 1.00 94.19 273 PHE A O 1
ATOM 2166 N N . TRP A 1 274 ? 3.065 -3.550 12.962 1.00 95.44 274 TRP A N 1
ATOM 2167 C CA . TRP A 1 274 ? 3.505 -4.670 13.792 1.00 95.44 274 TRP A CA 1
ATOM 2168 C C . TRP A 1 274 ? 2.361 -5.542 14.291 1.00 95.44 274 TRP A C 1
ATOM 2170 O O . TRP A 1 274 ? 1.219 -5.115 14.455 1.00 95.44 274 TRP A O 1
ATOM 2180 N N . LYS A 1 275 ? 2.707 -6.792 14.597 1.00 95.25 275 LYS A N 1
ATOM 2181 C CA . LYS A 1 275 ? 1.816 -7.754 15.227 1.00 95.25 275 LYS A CA 1
ATOM 2182 C C . LYS A 1 275 ? 1.591 -7.350 16.681 1.00 95.25 275 LYS A C 1
ATOM 2184 O O . LYS A 1 275 ? 2.464 -7.546 17.526 1.00 95.25 275 LYS A O 1
ATOM 2189 N N . ILE A 1 276 ? 0.409 -6.817 16.965 1.00 95.69 276 ILE A N 1
ATOM 2190 C CA . ILE A 1 276 ? -0.006 -6.455 18.321 1.00 95.69 276 ILE A CA 1
ATOM 2191 C C . ILE A 1 276 ? -0.468 -7.706 19.071 1.00 95.69 276 ILE A C 1
ATOM 2193 O O . ILE A 1 276 ? -1.263 -8.486 18.553 1.00 95.69 276 ILE A O 1
ATOM 2197 N N . GLY A 1 277 ? 0.048 -7.900 20.286 1.00 92.94 277 GLY A N 1
ATOM 2198 C CA . GLY A 1 277 ? -0.363 -8.993 21.167 1.00 92.94 277 GLY A CA 1
ATOM 2199 C C . GLY A 1 277 ? -1.736 -8.761 21.803 1.00 92.94 277 GLY A C 1
ATOM 2200 O O . GLY A 1 277 ? -2.087 -7.626 22.138 1.00 92.94 277 GLY A O 1
ATOM 2201 N N . ASP A 1 278 ? -2.478 -9.849 22.029 1.00 94.19 278 ASP A N 1
ATOM 2202 C CA . ASP A 1 278 ? -3.828 -9.825 22.616 1.00 94.19 278 ASP A CA 1
ATOM 2203 C C . ASP A 1 278 ? -3.874 -9.128 23.982 1.00 94.19 278 ASP A C 1
ATOM 2205 O O . ASP A 1 278 ? -4.847 -8.453 24.307 1.00 94.19 278 ASP A O 1
ATOM 2209 N N . GLU A 1 279 ? -2.790 -9.205 24.755 1.00 94.06 279 GLU A N 1
ATOM 2210 C CA . GLU A 1 279 ? -2.656 -8.537 26.052 1.00 94.06 279 GLU A CA 1
ATOM 2211 C C . GLU A 1 279 ? -2.850 -7.015 25.983 1.00 94.06 279 GLU A C 1
ATOM 2213 O O . GLU A 1 279 ? -3.447 -6.430 26.887 1.00 94.06 279 GLU A O 1
ATOM 2218 N N . TYR A 1 280 ? -2.394 -6.357 24.913 1.00 95.00 280 TYR A N 1
ATOM 2219 C CA . TYR A 1 280 ? -2.580 -4.915 24.736 1.00 95.00 280 TYR A CA 1
ATOM 2220 C C . TYR A 1 280 ? -4.005 -4.584 24.295 1.00 95.00 280 TYR A C 1
ATOM 2222 O O . TYR A 1 280 ? -4.549 -3.553 24.689 1.00 95.00 280 TYR A O 1
ATOM 2230 N N . LEU A 1 281 ? -4.619 -5.473 23.511 1.00 96.44 281 LEU A N 1
ATOM 2231 C CA . LEU A 1 281 ? -5.999 -5.339 23.052 1.00 96.44 281 LEU A CA 1
ATOM 2232 C C . LEU A 1 281 ? -6.971 -5.488 24.227 1.00 96.44 281 LEU A C 1
ATOM 2234 O O . LEU A 1 281 ? -7.852 -4.650 24.406 1.00 96.44 281 LEU A O 1
ATOM 2238 N N . ASP A 1 282 ? -6.762 -6.494 25.075 1.00 95.81 282 ASP A N 1
ATOM 2239 C CA . ASP A 1 282 ? -7.559 -6.722 26.280 1.00 95.81 282 ASP A CA 1
ATOM 2240 C C . ASP A 1 282 ? -7.407 -5.570 27.288 1.00 95.81 282 ASP A C 1
ATOM 2242 O O . ASP A 1 282 ? -8.397 -5.146 27.890 1.00 95.81 282 ASP A O 1
ATOM 2246 N N . ARG A 1 283 ? -6.202 -4.997 27.436 1.00 95.00 283 ARG A N 1
ATOM 2247 C CA . ARG A 1 283 ? -5.998 -3.779 28.242 1.00 95.00 283 ARG A CA 1
ATOM 2248 C C . ARG A 1 283 ? -6.744 -2.579 27.667 1.00 95.00 283 ARG A C 1
ATOM 2250 O O . ARG A 1 283 ? -7.388 -1.858 28.425 1.00 95.00 283 ARG A O 1
ATOM 2257 N N . ALA A 1 284 ? -6.695 -2.370 26.351 1.00 96.31 284 ALA A N 1
ATOM 2258 C CA . ALA A 1 284 ? -7.388 -1.256 25.706 1.00 96.31 284 ALA A CA 1
ATOM 2259 C C . ALA A 1 284 ? -8.912 -1.349 25.884 1.00 96.31 284 ALA A C 1
ATOM 2261 O O . ALA A 1 284 ? -9.547 -0.351 26.228 1.00 96.31 284 ALA A O 1
ATOM 2262 N N . VAL A 1 285 ? -9.476 -2.553 25.726 1.00 96.88 285 VAL A N 1
ATOM 2263 C CA . VAL A 1 285 ? -10.898 -2.837 25.979 1.00 96.88 285 VAL A CA 1
ATOM 2264 C C . VAL A 1 285 ? -11.242 -2.601 27.448 1.00 96.88 285 VAL A C 1
ATOM 2266 O O . VAL A 1 285 ? -12.162 -1.842 27.739 1.00 96.88 285 VAL A O 1
ATOM 2269 N N . SER A 1 286 ? -10.461 -3.159 28.378 1.00 95.75 286 SER A N 1
ATOM 2270 C CA . SER A 1 286 ? -10.697 -2.997 29.821 1.00 95.75 286 SER A CA 1
ATOM 2271 C C . SER A 1 286 ? -10.658 -1.528 30.248 1.00 95.75 286 SER A C 1
ATOM 2273 O O . SER A 1 286 ? -11.438 -1.100 31.101 1.00 95.75 286 SER A O 1
ATOM 2275 N N . LEU A 1 287 ? -9.767 -0.738 29.642 1.00 94.94 287 LEU A N 1
ATOM 2276 C CA . LEU A 1 287 ? -9.662 0.693 29.894 1.00 94.94 287 LEU A CA 1
ATOM 2277 C C . LEU A 1 287 ? -10.914 1.448 29.415 1.00 94.94 287 LEU A C 1
ATOM 2279 O O . LEU A 1 287 ? -11.446 2.271 30.161 1.00 94.94 287 LEU A O 1
ATOM 2283 N N . LEU A 1 288 ? -11.424 1.134 28.216 1.00 95.56 288 LEU A N 1
ATOM 2284 C CA . LEU A 1 288 ? -12.685 1.698 27.714 1.00 95.56 288 LEU A CA 1
ATOM 2285 C C . LEU A 1 288 ? -13.862 1.312 28.614 1.00 95.56 288 LEU A C 1
ATOM 2287 O O . LEU A 1 288 ? -14.649 2.174 29.000 1.00 95.56 288 LEU A O 1
ATOM 2291 N N . GLU A 1 289 ? -13.976 0.039 28.986 1.00 95.31 289 GLU A N 1
ATOM 2292 C CA . GLU A 1 289 ? -15.063 -0.465 29.829 1.00 95.31 289 GLU A CA 1
ATOM 2293 C C . GLU A 1 289 ? -15.064 0.187 31.215 1.00 95.31 289 GLU A C 1
ATOM 2295 O O . GLU A 1 289 ? -16.111 0.647 31.680 1.00 95.31 289 GLU A O 1
ATOM 2300 N N . SER A 1 290 ? -13.889 0.312 31.838 1.00 94.19 290 SER A N 1
ATOM 2301 C CA . SER A 1 290 ? -13.725 0.943 33.155 1.00 94.19 290 SER A CA 1
ATOM 2302 C C . SER A 1 290 ? -14.124 2.421 33.145 1.00 94.19 290 SER A C 1
ATOM 2304 O O . SER A 1 290 ? -14.678 2.921 34.123 1.00 94.19 290 SER A O 1
ATOM 2306 N N . ALA A 1 291 ? -13.904 3.112 32.025 1.00 93.31 291 ALA A N 1
ATOM 2307 C CA . ALA A 1 291 ? -14.325 4.495 31.819 1.00 93.31 291 ALA A CA 1
ATOM 2308 C C . ALA A 1 291 ? -15.777 4.629 31.314 1.00 93.31 291 ALA A C 1
ATOM 2310 O O . ALA A 1 291 ? -16.203 5.722 30.940 1.00 93.31 291 ALA A O 1
ATOM 2311 N N . GLN A 1 292 ? -16.551 3.535 31.259 1.00 93.06 292 GLN A N 1
ATOM 2312 C CA . GLN A 1 292 ? -17.890 3.498 30.653 1.00 93.06 292 GLN A CA 1
ATOM 2313 C C . GLN A 1 292 ? -17.905 4.047 29.216 1.00 93.06 292 GLN A C 1
ATOM 2315 O O . GLN A 1 292 ? -18.859 4.699 28.793 1.00 93.06 292 GLN A O 1
ATOM 2320 N N . HIS A 1 293 ? -16.826 3.793 28.474 1.00 92.81 293 HIS A N 1
ATOM 2321 C CA . HIS A 1 293 ? -16.568 4.264 27.114 1.00 92.81 293 HIS A CA 1
ATOM 2322 C C . HIS A 1 293 ? -16.544 5.793 26.966 1.00 92.81 293 HIS A C 1
ATOM 2324 O O . HIS A 1 293 ? -16.643 6.303 25.854 1.00 92.81 293 HIS A O 1
ATOM 2330 N N . LYS A 1 294 ? -16.379 6.542 28.061 1.00 91.31 294 LYS A N 1
ATOM 2331 C CA . LYS A 1 294 ? -16.135 7.985 28.011 1.00 91.31 294 LYS A CA 1
ATOM 2332 C C . LYS A 1 294 ? -14.641 8.238 27.882 1.00 91.31 294 LYS A C 1
ATOM 2334 O O . LYS A 1 294 ? -13.854 7.739 28.680 1.00 91.31 294 LYS A O 1
ATOM 2339 N N . LEU A 1 295 ? -14.267 9.041 26.896 1.00 92.25 295 LEU A N 1
ATOM 2340 C CA . LEU A 1 295 ? -12.907 9.528 26.751 1.00 92.25 295 LEU A CA 1
ATOM 2341 C C . LEU A 1 295 ? -12.673 10.692 27.725 1.00 92.25 295 LEU A C 1
ATOM 2343 O O . LEU A 1 295 ? -13.472 11.628 27.807 1.00 92.25 295 LEU A O 1
ATOM 2347 N N . ALA A 1 296 ? -11.578 10.622 28.470 1.00 85.38 296 ALA A N 1
ATOM 2348 C CA . ALA A 1 296 ? -11.045 11.700 29.279 1.00 85.38 296 ALA A CA 1
ATOM 2349 C C . ALA A 1 296 ? -10.426 12.782 28.385 1.00 85.38 296 ALA A C 1
ATOM 2351 O O . ALA A 1 296 ? -9.895 12.489 27.312 1.00 85.38 296 ALA A O 1
ATOM 2352 N N . ALA A 1 297 ? -10.484 14.033 28.853 1.00 68.75 297 ALA A N 1
ATOM 2353 C CA . ALA A 1 297 ? -9.894 15.193 28.181 1.00 68.75 297 ALA A CA 1
ATOM 2354 C C . ALA A 1 297 ? -10.320 15.362 26.704 1.00 68.75 297 ALA A C 1
ATOM 2356 O O . ALA A 1 297 ? -9.499 15.680 25.844 1.00 68.75 297 ALA A O 1
ATOM 2357 N N . VAL A 1 298 ? -11.609 15.156 26.400 1.00 68.06 298 VAL A N 1
ATOM 2358 C CA . VAL A 1 298 ? -12.169 15.486 25.079 1.00 68.06 298 VAL A CA 1
ATOM 2359 C C . VAL A 1 298 ? -12.214 17.002 24.932 1.00 68.06 298 VAL A C 1
ATOM 2361 O O . VAL A 1 298 ? -13.134 17.658 25.421 1.00 68.06 298 VAL A O 1
ATOM 2364 N N . ASN A 1 299 ? -11.194 17.550 24.282 1.00 67.06 299 ASN A N 1
ATOM 2365 C CA . ASN A 1 299 ? -11.070 18.988 24.064 1.00 67.06 299 ASN A CA 1
ATOM 2366 C C . ASN A 1 299 ? -11.678 19.421 22.720 1.00 67.06 299 ASN A C 1
ATOM 2368 O O . ASN A 1 299 ? -11.982 20.600 22.545 1.00 67.06 299 ASN A O 1
ATOM 2372 N N . ASP A 1 300 ? -11.874 18.480 21.791 1.00 84.56 300 ASP A N 1
ATOM 2373 C CA . ASP A 1 300 ? -12.315 18.745 20.424 1.00 84.56 300 ASP A CA 1
ATOM 2374 C C . ASP A 1 300 ? -12.874 17.485 19.722 1.00 84.56 300 ASP A C 1
ATOM 2376 O O . ASP A 1 300 ? -12.674 16.349 20.168 1.00 84.56 300 ASP A O 1
ATOM 2380 N N . LYS A 1 301 ? -13.593 17.702 18.610 1.00 87.44 301 LYS A N 1
ATOM 2381 C CA . LYS A 1 301 ? -14.205 16.644 17.787 1.00 87.44 301 LYS A CA 1
ATOM 2382 C C . LYS A 1 301 ? -13.167 15.764 17.083 1.00 87.44 301 LYS A C 1
ATOM 2384 O O . LYS A 1 301 ? -13.394 14.558 16.957 1.00 87.44 301 LYS A O 1
ATOM 2389 N N . ASP A 1 302 ? -12.035 16.332 16.674 1.00 86.75 302 ASP A N 1
ATOM 2390 C CA . ASP A 1 302 ? -11.015 15.627 15.894 1.00 86.75 302 ASP A CA 1
ATOM 2391 C C . ASP A 1 302 ? -10.336 14.553 16.741 1.00 86.75 302 ASP A C 1
ATOM 2393 O O . ASP A 1 302 ? -10.146 13.431 16.280 1.00 86.75 302 ASP A O 1
ATOM 2397 N N . SER A 1 303 ? -10.048 14.848 18.009 1.00 88.44 303 SER A N 1
ATOM 2398 C CA . SER A 1 303 ? -9.502 13.886 18.969 1.00 88.44 303 SER A CA 1
ATOM 2399 C C . SER A 1 303 ? -10.404 12.655 19.123 1.00 88.44 303 SER A C 1
ATOM 2401 O O . SER A 1 303 ? -9.924 11.520 19.129 1.00 88.44 303 SER A O 1
ATOM 2403 N N . VAL A 1 304 ? -11.725 12.853 19.202 1.00 91.38 304 VAL A N 1
ATOM 2404 C CA . VAL A 1 304 ? -12.696 11.747 19.284 1.00 91.38 304 VAL A CA 1
ATOM 2405 C C . VAL A 1 304 ? -12.701 10.937 17.993 1.00 91.38 304 VAL A C 1
ATOM 2407 O O . VAL A 1 304 ? -12.652 9.706 18.036 1.00 91.38 304 VAL A O 1
ATOM 2410 N N . TYR A 1 305 ? -12.727 11.619 16.847 1.00 90.38 305 TYR A N 1
ATOM 2411 C CA . TYR A 1 305 ? -12.704 10.971 15.542 1.00 90.38 305 TYR A CA 1
ATOM 2412 C C . TYR A 1 305 ? -11.423 10.152 15.331 1.00 90.38 305 TYR A C 1
ATOM 2414 O O . TYR A 1 305 ? -11.485 9.014 14.867 1.00 90.38 305 TYR A O 1
ATOM 2422 N N . GLN A 1 306 ? -10.266 10.676 15.742 1.00 91.75 306 GLN A N 1
ATOM 2423 C CA . GLN A 1 306 ? -8.986 9.974 15.669 1.00 91.75 306 GLN A CA 1
ATOM 2424 C C . GLN A 1 306 ? -8.973 8.707 16.525 1.00 91.75 306 GLN A C 1
ATOM 2426 O O . GLN A 1 306 ? -8.501 7.674 16.053 1.00 91.75 306 GLN A O 1
ATOM 2431 N N . VAL A 1 307 ? -9.523 8.748 17.746 1.00 94.75 307 VAL A N 1
ATOM 2432 C CA . VAL A 1 307 ? -9.653 7.542 18.581 1.00 94.75 307 VAL A CA 1
ATOM 2433 C C . VAL A 1 307 ? -10.591 6.525 17.934 1.00 94.75 307 VAL A C 1
ATOM 2435 O O . VAL A 1 307 ? -10.247 5.349 17.857 1.00 94.75 307 VAL A O 1
ATOM 2438 N N . LEU A 1 308 ? -11.752 6.957 17.432 1.00 95.19 308 LEU A N 1
ATOM 2439 C CA . LEU A 1 308 ? -12.709 6.072 16.762 1.00 95.19 308 LEU A CA 1
ATOM 2440 C C . LEU A 1 308 ? -12.096 5.385 15.540 1.00 95.19 308 LEU A C 1
ATOM 2442 O O . LEU A 1 308 ? -12.126 4.159 15.442 1.00 95.19 308 LEU A O 1
ATOM 2446 N N . ASN A 1 309 ? -11.512 6.166 14.633 1.00 95.06 309 ASN A N 1
ATOM 2447 C CA . ASN A 1 309 ? -10.897 5.657 13.414 1.00 95.06 309 ASN A CA 1
ATOM 2448 C C . ASN A 1 309 ? -9.668 4.788 13.723 1.00 95.06 309 ASN A C 1
ATOM 2450 O O . ASN A 1 309 ? -9.530 3.691 13.188 1.00 95.06 309 ASN A O 1
ATOM 2454 N N . GLY A 1 310 ? -8.793 5.234 14.626 1.00 96.38 310 GLY A N 1
ATOM 2455 C CA . GLY A 1 310 ? -7.592 4.488 14.985 1.00 96.38 310 GLY A CA 1
ATOM 2456 C C . GLY A 1 310 ? -7.911 3.157 15.664 1.00 96.38 310 GLY A C 1
ATOM 2457 O O . GLY A 1 310 ? -7.353 2.132 15.282 1.00 96.38 310 GLY A O 1
ATOM 2458 N N . LEU A 1 311 ? -8.850 3.121 16.614 1.00 97.69 311 LEU A N 1
ATOM 2459 C CA . LEU A 1 311 ? -9.267 1.865 17.245 1.00 97.69 311 LEU A CA 1
ATOM 2460 C C . LEU A 1 311 ? -10.042 0.950 16.288 1.00 97.69 311 LEU A C 1
ATOM 2462 O O . LEU A 1 311 ? -9.907 -0.267 16.400 1.00 97.69 311 LEU A O 1
ATOM 2466 N N . ALA A 1 312 ? -10.800 1.498 15.331 1.00 97.69 312 ALA A N 1
ATOM 2467 C CA . ALA A 1 312 ? -11.416 0.708 14.265 1.00 97.69 312 ALA A CA 1
ATOM 2468 C C . ALA A 1 312 ? -10.357 0.001 13.410 1.00 97.69 312 ALA A C 1
ATOM 2470 O O . ALA A 1 312 ? -10.458 -1.201 13.178 1.00 97.69 312 ALA A O 1
ATOM 2471 N N . GLN A 1 313 ? -9.304 0.715 13.002 1.00 97.25 313 GLN A N 1
ATOM 2472 C CA . GLN A 1 313 ? -8.191 0.124 12.254 1.00 97.25 313 GLN A CA 1
ATOM 2473 C C . GLN A 1 313 ? -7.451 -0.936 13.075 1.00 97.25 313 GLN A C 1
ATOM 2475 O O . GLN A 1 313 ? -7.155 -2.009 12.554 1.00 97.25 313 GLN A O 1
ATOM 2480 N N . VAL A 1 314 ? -7.210 -0.686 14.369 1.00 97.69 314 VAL A N 1
ATOM 2481 C CA . VAL A 1 314 ? -6.622 -1.694 15.268 1.00 97.69 314 VAL A CA 1
ATOM 2482 C C . VAL A 1 314 ? -7.516 -2.934 15.327 1.00 97.69 314 VAL A C 1
ATOM 2484 O O . VAL A 1 314 ? -7.007 -4.048 15.211 1.00 97.69 314 VAL A O 1
ATOM 2487 N N . ALA A 1 315 ? -8.834 -2.766 15.474 1.00 97.94 315 ALA A N 1
ATOM 2488 C CA . ALA A 1 315 ? -9.783 -3.876 15.507 1.00 97.94 315 ALA A CA 1
ATOM 2489 C C . ALA A 1 315 ? -9.738 -4.700 14.211 1.00 97.94 315 ALA A C 1
ATOM 2491 O O . ALA A 1 315 ? -9.580 -5.915 14.304 1.00 97.94 315 ALA A O 1
ATOM 2492 N N . CYS A 1 316 ? -9.758 -4.042 13.047 1.00 96.88 316 CYS A N 1
ATOM 2493 C CA . CYS A 1 316 ? -9.621 -4.652 11.719 1.00 96.88 316 CYS A CA 1
ATOM 2494 C C . CYS A 1 316 ? -8.326 -5.470 11.601 1.00 96.88 316 CYS A C 1
ATOM 2496 O O . CYS A 1 316 ? -8.332 -6.686 11.406 1.00 96.88 316 CYS A O 1
ATOM 2498 N N . MET A 1 317 ? -7.180 -4.811 11.792 1.00 95.62 317 MET A N 1
ATOM 2499 C CA . MET A 1 317 ? -5.852 -5.392 11.570 1.00 95.62 317 MET A CA 1
ATOM 2500 C C . MET A 1 317 ? -5.531 -6.543 12.530 1.00 95.62 317 MET A C 1
ATOM 2502 O O . MET A 1 317 ? -4.759 -7.438 12.185 1.00 95.62 317 MET A O 1
ATOM 2506 N N . THR A 1 318 ? -6.125 -6.535 13.727 1.00 95.44 318 THR A N 1
ATOM 2507 C CA . THR A 1 318 ? -5.951 -7.589 14.741 1.00 95.44 318 THR A CA 1
ATOM 2508 C C . THR A 1 318 ? -7.105 -8.589 14.788 1.00 95.44 318 THR A C 1
ATOM 2510 O O . THR A 1 318 ? -7.017 -9.584 15.506 1.00 95.44 318 THR A O 1
ATOM 2513 N N . ARG A 1 319 ? -8.185 -8.352 14.033 1.00 94.75 319 ARG A N 1
ATOM 2514 C CA . ARG A 1 319 ? -9.447 -9.110 14.078 1.00 94.75 319 ARG A CA 1
ATOM 2515 C C . ARG A 1 319 ? -10.045 -9.208 15.489 1.00 94.75 319 ARG A C 1
ATOM 2517 O O . ARG A 1 319 ? -10.654 -10.216 15.869 1.00 94.75 319 ARG A O 1
ATOM 2524 N N . SER A 1 320 ? -9.872 -8.158 16.292 1.00 97.00 320 SER A N 1
ATOM 2525 C CA . SER A 1 320 ? -10.336 -8.125 17.680 1.00 97.00 320 SER A CA 1
ATOM 2526 C C . SER A 1 320 ? -11.823 -7.798 17.768 1.00 97.00 320 SER A C 1
ATOM 2528 O O . SER A 1 320 ? -12.236 -6.638 17.800 1.00 97.00 320 SER A O 1
ATOM 2530 N N . LYS A 1 321 ? -12.645 -8.843 17.906 1.00 96.81 321 LYS A N 1
ATOM 2531 C CA . LYS A 1 321 ? -14.103 -8.714 18.085 1.00 96.81 321 LYS A CA 1
ATOM 2532 C C . LYS A 1 321 ? -14.490 -7.903 19.323 1.00 96.81 321 LYS A C 1
ATOM 2534 O O . LYS A 1 321 ? -15.495 -7.197 19.302 1.00 96.81 321 LYS A O 1
ATOM 2539 N N . LYS A 1 322 ? -13.708 -8.008 20.405 1.00 97.50 322 LYS A N 1
ATOM 2540 C CA . LYS A 1 322 ? -13.945 -7.235 21.633 1.00 97.50 322 LYS A CA 1
ATOM 2541 C C . LYS A 1 322 ? -13.733 -5.745 21.375 1.00 97.50 322 LYS A C 1
ATOM 2543 O O . LYS A 1 322 ? -14.600 -4.943 21.704 1.00 97.50 322 LYS A O 1
ATOM 2548 N N . LEU A 1 323 ? -12.624 -5.390 20.722 1.00 97.69 323 LEU A N 1
ATOM 2549 C CA . LEU A 1 323 ? -12.328 -3.996 20.408 1.00 97.69 323 LEU A CA 1
ATOM 2550 C C . LEU A 1 323 ? -13.338 -3.419 19.409 1.00 97.69 323 LEU A C 1
ATOM 2552 O O . LEU A 1 323 ? -13.816 -2.310 19.618 1.00 97.69 323 LEU A O 1
ATOM 2556 N N . ALA A 1 324 ? -13.744 -4.188 18.396 1.00 97.75 324 ALA A N 1
ATOM 2557 C CA . ALA A 1 324 ? -14.808 -3.804 17.465 1.00 97.75 324 ALA A CA 1
ATOM 2558 C C . ALA A 1 324 ? -16.134 -3.469 18.180 1.00 97.75 324 ALA A C 1
ATOM 2560 O O . ALA A 1 324 ? -16.795 -2.469 17.875 1.00 97.75 324 ALA A O 1
ATOM 2561 N N . ALA A 1 325 ? -16.513 -4.275 19.179 1.00 97.75 325 ALA A N 1
ATOM 2562 C CA . ALA A 1 325 ? -17.692 -4.013 20.000 1.00 97.75 325 ALA A CA 1
ATOM 2563 C C . ALA A 1 325 ? -17.540 -2.718 20.818 1.00 97.75 325 ALA A C 1
ATOM 2565 O O . ALA A 1 325 ? -18.460 -1.896 20.827 1.00 97.75 325 ALA A O 1
ATOM 2566 N N . SER A 1 326 ? -16.377 -2.486 21.435 1.00 97.50 326 SER A N 1
ATOM 2567 C CA . SER A 1 326 ? -16.095 -1.235 22.152 1.00 97.50 326 SER A CA 1
ATOM 2568 C C . SER A 1 326 ? -16.120 -0.012 21.231 1.00 97.50 326 SER A C 1
ATOM 2570 O O . SER A 1 326 ? -16.693 1.011 21.603 1.00 97.50 326 SER A O 1
ATOM 2572 N N . VAL A 1 327 ? -15.581 -0.115 20.010 1.00 97.00 327 VAL A N 1
ATOM 2573 C CA . VAL A 1 327 ? -15.654 0.949 18.992 1.00 97.00 327 VAL A CA 1
ATOM 2574 C C . VAL A 1 327 ? -17.106 1.250 18.631 1.00 97.00 327 VAL A C 1
ATOM 2576 O O . VAL A 1 327 ? -17.477 2.415 18.556 1.00 97.00 327 VAL A O 1
ATOM 2579 N N . THR A 1 328 ? -17.958 0.231 18.496 1.00 95.69 328 THR A N 1
ATOM 2580 C CA . THR A 1 328 ? -19.397 0.416 18.226 1.00 95.69 328 THR A CA 1
ATOM 2581 C C . THR A 1 328 ? -20.116 1.155 19.362 1.00 95.69 328 THR A C 1
ATOM 2583 O O . THR A 1 328 ? -21.017 1.961 19.126 1.00 95.69 328 THR A O 1
ATOM 2586 N N . ILE A 1 329 ? -19.753 0.885 20.618 1.00 96.19 329 ILE A N 1
ATOM 2587 C CA . ILE A 1 329 ? -20.318 1.599 21.772 1.00 96.19 329 ILE A CA 1
ATOM 2588 C C . ILE A 1 329 ? -19.836 3.052 21.770 1.00 96.19 329 ILE A C 1
ATOM 2590 O O . ILE A 1 329 ? -20.650 3.970 21.888 1.00 96.19 329 ILE A O 1
ATOM 2594 N N . LEU A 1 330 ? -18.529 3.256 21.585 1.00 94.12 330 LEU A N 1
ATOM 2595 C CA . LEU A 1 330 ? -17.905 4.574 21.533 1.00 94.12 330 LEU A CA 1
ATOM 2596 C C . LEU A 1 330 ? -18.516 5.428 20.416 1.00 94.12 330 LEU A C 1
ATOM 2598 O O . LEU A 1 330 ? -18.876 6.584 20.633 1.00 94.12 330 LEU A O 1
ATOM 2602 N N . SER A 1 331 ? -18.707 4.838 19.237 1.00 92.69 331 SER A N 1
ATOM 2603 C CA . SER A 1 331 ? -19.253 5.526 18.076 1.00 92.69 331 SER A CA 1
ATOM 2604 C C . SER A 1 331 ? -20.680 6.002 18.349 1.00 92.69 331 SER A C 1
ATOM 2606 O O . SER A 1 331 ? -21.043 7.107 17.946 1.00 92.69 331 SER A O 1
ATOM 2608 N N . ARG A 1 332 ? -21.508 5.197 19.028 1.00 92.69 332 ARG A N 1
ATOM 2609 C CA . ARG A 1 332 ? -22.882 5.575 19.398 1.00 92.69 332 ARG A CA 1
ATOM 2610 C C . ARG A 1 332 ? -22.904 6.689 20.433 1.00 92.69 332 ARG A C 1
ATOM 2612 O O . ARG A 1 332 ? -23.720 7.595 20.315 1.00 92.69 332 ARG A O 1
ATOM 2619 N N . LEU A 1 333 ? -22.013 6.623 21.421 1.00 93.31 333 LEU A N 1
ATOM 2620 C CA . LEU A 1 333 ? -21.925 7.617 22.489 1.00 93.31 333 LEU A CA 1
ATOM 2621 C C . LEU A 1 333 ? -21.549 9.004 21.953 1.00 93.31 333 LEU A C 1
ATOM 2623 O O . LEU A 1 333 ? -22.101 10.003 22.402 1.00 93.31 333 LEU A O 1
ATOM 2627 N N . TYR A 1 334 ? -20.629 9.058 20.991 1.00 91.88 334 TYR A N 1
ATOM 2628 C CA . TYR A 1 334 ? -20.114 10.312 20.443 1.00 91.88 334 TYR A CA 1
ATOM 2629 C C . TYR A 1 334 ? -20.796 10.767 19.147 1.00 91.88 334 TYR A C 1
ATOM 2631 O O . TYR A 1 334 ? -20.401 11.798 18.608 1.00 91.88 334 TYR A O 1
ATOM 2639 N N . ARG A 1 335 ? -21.826 10.055 18.667 1.00 90.38 335 ARG A N 1
ATOM 2640 C CA . ARG A 1 335 ? -22.510 10.327 17.389 1.00 90.38 335 ARG A CA 1
ATOM 2641 C C . ARG A 1 335 ? -22.922 11.794 17.231 1.00 90.38 335 ARG A C 1
ATOM 2643 O O . ARG A 1 335 ? -22.570 12.427 16.242 1.00 90.38 335 ARG A O 1
ATOM 2650 N N . ASP A 1 336 ? -23.636 12.331 18.214 1.00 88.75 336 ASP A N 1
ATOM 2651 C CA . ASP A 1 336 ? -24.149 13.703 18.141 1.00 88.75 336 ASP A CA 1
ATOM 2652 C C . ASP A 1 336 ? -23.018 14.727 18.323 1.00 88.75 336 ASP A C 1
ATOM 2654 O O . ASP A 1 336 ? -23.024 15.795 17.717 1.00 88.75 336 ASP A O 1
ATOM 2658 N N . TYR A 1 337 ? -22.004 14.387 19.128 1.00 88.56 337 TYR A N 1
ATOM 2659 C CA . TYR A 1 337 ? -20.860 15.262 19.385 1.00 88.56 337 TYR A CA 1
ATOM 2660 C C . TYR A 1 337 ? -20.012 15.484 18.128 1.00 88.56 337 TYR A C 1
ATOM 2662 O O . TYR A 1 337 ? -19.619 16.616 17.843 1.00 88.56 337 TYR A O 1
ATOM 2670 N N . ILE A 1 338 ? -19.760 14.425 17.355 1.00 86.50 338 ILE A N 1
ATOM 2671 C CA . ILE A 1 338 ? -18.981 14.502 16.111 1.00 86.50 338 ILE A CA 1
ATOM 2672 C C . ILE A 1 338 ? -19.819 14.924 14.897 1.00 86.50 338 ILE A C 1
ATOM 2674 O O . ILE A 1 338 ? -19.263 15.026 13.814 1.00 86.50 338 ILE A O 1
ATOM 2678 N N . ASP A 1 339 ? -21.112 15.219 15.076 1.00 86.06 339 ASP A N 1
ATOM 2679 C CA . ASP A 1 339 ? -22.014 15.679 14.010 1.00 86.06 339 ASP A CA 1
ATOM 2680 C C . ASP A 1 339 ? -22.036 14.737 12.791 1.00 86.06 339 ASP A C 1
ATOM 2682 O O . ASP A 1 339 ? -21.787 15.139 11.656 1.00 86.06 339 ASP A O 1
ATOM 2686 N N . VAL A 1 340 ? -22.313 13.449 13.039 1.00 83.62 340 VAL A N 1
ATOM 2687 C CA . VAL A 1 340 ? -22.291 12.389 12.007 1.00 83.62 340 VAL A CA 1
ATOM 2688 C C . VAL A 1 340 ? -23.149 12.713 10.782 1.00 83.62 340 VAL A C 1
ATOM 2690 O O . VAL A 1 340 ? -22.826 12.265 9.686 1.00 83.62 340 VAL A O 1
ATOM 2693 N N . ASP A 1 341 ? -24.226 13.481 10.941 1.00 86.25 341 ASP A N 1
ATOM 2694 C CA . ASP A 1 341 ? -25.129 13.802 9.833 1.00 86.25 341 ASP A CA 1
ATOM 2695 C C . ASP A 1 341 ? -24.490 14.755 8.803 1.00 86.25 341 ASP A C 1
ATOM 2697 O O . ASP A 1 341 ? -24.965 14.830 7.669 1.00 86.25 341 ASP A O 1
ATOM 2701 N N . SER A 1 342 ? -23.401 15.446 9.167 1.00 86.38 342 SER A N 1
ATOM 2702 C CA . SER A 1 342 ? -22.628 16.283 8.243 1.00 86.38 342 SER A CA 1
ATOM 2703 C C . SER A 1 342 ? -21.762 15.474 7.265 1.00 86.38 342 SER A C 1
ATOM 2705 O O . SER A 1 342 ? -21.620 15.884 6.115 1.00 86.38 342 SER A O 1
ATOM 2707 N N . GLU A 1 343 ? -21.239 14.318 7.695 1.00 83.50 343 GLU A N 1
ATOM 2708 C CA . GLU A 1 343 ? -20.342 13.441 6.920 1.00 83.50 343 GLU A CA 1
ATOM 2709 C C . GLU A 1 343 ? -20.616 11.948 7.224 1.00 83.50 343 GLU A C 1
ATOM 2711 O O . GLU A 1 343 ? -19.792 11.244 7.830 1.00 83.50 343 GLU A O 1
ATOM 2716 N N . PRO A 1 344 ? -21.793 11.420 6.842 1.00 86.25 344 PRO A N 1
ATOM 2717 C CA . PRO A 1 344 ? -22.216 10.067 7.208 1.00 86.25 344 PRO A CA 1
ATOM 2718 C C . PRO A 1 344 ? -21.304 8.962 6.648 1.00 86.25 344 PRO A C 1
ATOM 2720 O O . PRO A 1 344 ? -21.195 7.887 7.243 1.00 86.25 344 PRO A O 1
ATOM 2723 N N . GLU A 1 345 ? -20.624 9.209 5.528 1.00 85.50 345 GLU A N 1
ATOM 2724 C CA . GLU A 1 345 ? -19.674 8.290 4.900 1.00 85.50 345 GLU A CA 1
ATOM 2725 C C . GLU A 1 345 ? -18.456 7.985 5.781 1.00 85.50 345 GLU A C 1
ATOM 2727 O O . GLU A 1 345 ? -18.016 6.834 5.835 1.00 85.50 345 GLU A O 1
ATOM 2732 N N . ASN A 1 346 ? -17.958 8.973 6.528 1.00 85.38 346 ASN A N 1
ATOM 2733 C CA . ASN A 1 346 ? -16.800 8.824 7.411 1.00 85.38 346 ASN A CA 1
ATOM 2734 C C . ASN A 1 346 ? -17.129 7.889 8.580 1.00 85.38 346 ASN A C 1
ATOM 2736 O O . ASN A 1 346 ? -16.363 6.992 8.940 1.00 85.38 346 ASN A O 1
ATOM 2740 N N . TYR A 1 347 ? -18.332 8.036 9.130 1.00 86.88 347 TYR A N 1
ATOM 2741 C CA . TYR A 1 347 ? -18.818 7.182 10.204 1.00 86.88 347 TYR A CA 1
ATOM 2742 C C . TYR A 1 347 ? -19.165 5.766 9.724 1.00 86.88 347 TYR A C 1
ATOM 2744 O O . TYR A 1 347 ? -18.894 4.780 10.414 1.00 86.88 347 TYR A O 1
ATOM 2752 N N . LEU A 1 348 ? -19.726 5.651 8.518 1.00 88.38 348 LEU A N 1
ATOM 2753 C CA . LEU A 1 348 ? -19.972 4.365 7.876 1.00 88.38 348 LEU A CA 1
ATOM 2754 C C . LEU A 1 348 ? -18.659 3.596 7.652 1.00 88.38 348 LEU A C 1
ATOM 2756 O O . LEU A 1 348 ? -18.596 2.403 7.949 1.00 88.38 348 LEU A O 1
ATOM 2760 N N . ALA A 1 349 ? -17.604 4.280 7.196 1.00 90.75 349 ALA A N 1
ATOM 2761 C CA . ALA A 1 349 ? -16.275 3.698 7.031 1.00 90.75 349 ALA A CA 1
ATOM 2762 C C . ALA A 1 349 ? -15.707 3.171 8.358 1.00 90.75 349 ALA A C 1
ATOM 2764 O O . ALA A 1 349 ? -15.232 2.039 8.394 1.00 90.75 349 ALA A O 1
ATOM 2765 N N . ILE A 1 350 ? -15.824 3.924 9.462 1.00 93.62 350 ILE A N 1
ATOM 2766 C CA . ILE A 1 350 ? -15.419 3.454 10.803 1.00 93.62 350 ILE A CA 1
ATOM 2767 C C . ILE A 1 350 ? -16.119 2.135 11.152 1.00 93.62 350 ILE A C 1
ATOM 2769 O O . ILE A 1 350 ? -15.471 1.198 11.616 1.00 93.62 350 ILE A O 1
ATOM 2773 N N . GLY A 1 351 ? -17.430 2.047 10.909 1.00 93.06 351 GLY A N 1
ATOM 2774 C CA . GLY A 1 351 ? -18.210 0.839 11.174 1.00 93.06 351 GLY A CA 1
ATOM 2775 C C . GLY A 1 351 ? -17.771 -0.359 10.328 1.00 93.06 351 GLY A C 1
ATOM 2776 O O . GLY A 1 351 ? -17.605 -1.453 10.866 1.00 93.06 351 GLY A O 1
ATOM 2777 N N . PHE A 1 352 ? -17.550 -0.156 9.025 1.00 94.12 352 PHE A N 1
ATOM 2778 C CA . PHE A 1 352 ? -17.066 -1.215 8.137 1.00 94.12 352 PHE A CA 1
ATOM 2779 C C . PHE A 1 352 ? -15.664 -1.690 8.505 1.00 94.12 352 PHE A C 1
ATOM 2781 O O . PHE A 1 352 ? -15.443 -2.893 8.576 1.00 94.12 352 PHE A O 1
ATOM 2788 N N . VAL A 1 353 ? -14.742 -0.764 8.776 1.00 96.44 353 VAL A N 1
ATOM 2789 C CA . VAL A 1 353 ? -13.369 -1.099 9.165 1.00 96.44 353 VAL A CA 1
ATOM 2790 C C . VAL A 1 353 ? -13.371 -1.847 10.495 1.00 96.44 353 VAL A C 1
ATOM 2792 O O . VAL A 1 353 ? -12.785 -2.914 10.583 1.00 96.44 353 VAL A O 1
ATOM 2795 N N . ALA A 1 354 ? -14.072 -1.354 11.519 1.00 96.44 354 ALA A N 1
ATOM 2796 C CA . ALA A 1 354 ? -14.120 -2.034 12.814 1.00 96.44 354 ALA A CA 1
ATOM 2797 C C . ALA A 1 354 ? -14.764 -3.431 12.742 1.00 96.44 354 ALA A C 1
ATOM 2799 O O . ALA A 1 354 ? -14.433 -4.290 13.554 1.00 96.44 354 ALA A O 1
ATOM 2800 N N . GLY A 1 355 ? -15.725 -3.629 11.834 1.00 92.88 355 GLY A N 1
ATOM 2801 C CA . GLY A 1 355 ? -16.490 -4.869 11.702 1.00 92.88 355 GLY A CA 1
ATOM 2802 C C . GLY A 1 355 ? -15.875 -5.934 10.791 1.00 92.88 355 GLY A C 1
ATOM 2803 O O . GLY A 1 355 ? -16.385 -7.058 10.793 1.00 92.88 355 GLY A O 1
ATOM 2804 N N . ALA A 1 356 ? -14.844 -5.584 10.018 1.00 90.69 356 ALA A N 1
ATOM 2805 C CA . ALA A 1 356 ? -14.067 -6.513 9.198 1.00 90.69 356 ALA A CA 1
ATOM 2806 C C . ALA A 1 356 ? -13.174 -7.410 10.069 1.00 90.69 356 ALA A C 1
ATOM 2808 O O . ALA A 1 356 ? -13.120 -8.631 9.779 1.00 90.69 356 ALA A O 1
#